Protein AF-A0A6J4N9K8-F1 (afdb_monomer_lite)

InterPro domains:
  IPR001647 DNA-binding HTH domain, TetR-type [PF00440] (21-57)
  IPR009057 Homedomain-like superfamily [SSF46689] (19-69)
  IPR036271 Tetracyclin repressor-like, C-terminal domain superfamily [SSF48498] (83-173)

Organism: NCBI:txid198441

Sequence (186 aa):
MPRLVDSQSRADTMTWGVNHLLGLHGPTGVTMRALARATGISTGSLAHQYGNREHIMRVAAHRTARAREQEIWVESRRRGIVAFLPRQREEELLEARVWLAWQEVHRSDPGTRRVLAEARRRERTVVAICLGREGDSHEAREVHALVDGLLAAVCAPEDALDLDTAHRLLTSRAADLTAPPVSSAG

Secondary structure (DSSP, 8-state):
--------SHHHHHHHHHHHHHHHHTGGG--HHHHHHHHS--HHHHHHHH-SHHHHHHHHHHHHHHHHHHHHHHHHHHHGGGGGS--S-HHHHHHHHHHHHHHHHHHH-HHHHHHHHHHHHHHHHHHHHHTT--SS-HHHHHHHHHHHHHHHHHT-SSSPPPHHHHHHHHHHHHHHHHSPP-----

Foldseek 3Di:
DDVQPPCPDPLSLLLVQQLVQCLPPFPVSQALVSSCVSSVNDSVRCCVPQNHSLSSLLSSLLVLLVVLLVQLLVVCVVPNLCSLADDPDPVRLSSLSSLVSLVVVLVVRPSNVVNNVVSLQSQLCSQCVSLVHDHNDPLSVVLSVLSNVLSCQCNPPPNRDDRVVSSVVSVVSSVVSSDDPPPPDD

Structure (mmCIF, N/CA/C/O backbone):
data_AF-A0A6J4N9K8-F1
#
_entry.id   AF-A0A6J4N9K8-F1
#
loop_
_atom_site.group_PDB
_atom_site.id
_atom_site.type_symbol
_atom_site.label_atom_id
_atom_site.label_alt_id
_atom_site.label_comp_id
_atom_site.label_asym_id
_atom_site.label_entity_id
_atom_site.label_seq_id
_atom_site.pdbx_PDB_ins_code
_atom_site.Cartn_x
_atom_site.Cartn_y
_atom_site.Cartn_z
_atom_site.occupancy
_atom_site.B_iso_or_equiv
_atom_site.auth_seq_id
_atom_site.auth_comp_id
_atom_site.auth_asym_id
_atom_site.auth_atom_id
_atom_site.pdbx_PDB_model_num
ATOM 1 N N . MET A 1 1 ? 10.443 -9.285 16.649 1.00 27.83 1 MET A N 1
ATOM 2 C CA . MET A 1 1 ? 10.129 -7.909 17.091 1.00 27.83 1 MET A CA 1
ATOM 3 C C . MET A 1 1 ? 10.025 -7.076 15.825 1.00 27.83 1 MET A C 1
ATOM 5 O O . MET A 1 1 ? 11.064 -6.900 15.194 1.00 27.83 1 MET A O 1
ATOM 9 N N . PRO A 1 2 ? 8.819 -6.688 15.374 1.00 40.81 2 PRO A N 1
ATOM 10 C CA . PRO A 1 2 ? 8.661 -6.010 14.090 1.00 40.81 2 PRO A CA 1
ATOM 11 C C . PRO A 1 2 ? 9.354 -4.650 14.153 1.00 40.81 2 PRO A C 1
ATOM 13 O O . PRO A 1 2 ? 9.283 -3.990 15.190 1.00 40.81 2 PRO A O 1
ATOM 16 N N . ARG A 1 3 ? 9.927 -4.164 13.046 1.00 42.16 3 ARG A N 1
ATOM 17 C CA . ARG A 1 3 ? 10.244 -2.726 12.890 1.00 42.16 3 ARG A CA 1
ATOM 18 C C . ARG A 1 3 ? 8.967 -1.915 12.639 1.00 42.16 3 ARG A C 1
ATOM 20 O O . ARG A 1 3 ? 8.937 -1.014 11.808 1.00 42.16 3 ARG A O 1
ATOM 27 N N . LEU A 1 4 ? 7.911 -2.237 13.383 1.00 45.72 4 LEU A N 1
ATOM 28 C CA . LEU A 1 4 ? 6.863 -1.290 13.692 1.00 45.72 4 LEU A CA 1
ATOM 29 C C . LEU A 1 4 ? 7.573 -0.126 14.358 1.00 45.72 4 LEU A C 1
ATOM 31 O O . LEU A 1 4 ? 8.171 -0.315 15.413 1.00 45.72 4 LEU A O 1
ATOM 35 N N . VAL A 1 5 ? 7.588 1.003 13.650 1.00 46.66 5 VAL A N 1
ATOM 36 C CA . VAL A 1 5 ? 7.967 2.338 14.112 1.00 46.66 5 VAL A CA 1
ATOM 37 C C . VAL A 1 5 ? 8.101 2.355 15.625 1.00 46.66 5 VAL A C 1
ATOM 39 O O . VAL A 1 5 ? 7.101 2.212 16.327 1.00 46.66 5 VAL A O 1
ATOM 42 N N . ASP A 1 6 ? 9.342 2.484 16.090 1.00 41.50 6 ASP A N 1
ATOM 43 C CA . ASP A 1 6 ? 9.669 2.800 17.471 1.00 41.50 6 ASP A CA 1
ATOM 44 C C . ASP A 1 6 ? 8.681 3.889 17.913 1.00 41.50 6 ASP A C 1
ATOM 46 O O . ASP A 1 6 ? 8.699 4.998 17.371 1.00 41.50 6 ASP A O 1
ATOM 50 N N . SER A 1 7 ? 7.685 3.521 18.726 1.00 50.12 7 SER A N 1
ATOM 51 C CA . SER A 1 7 ? 6.461 4.304 18.909 1.00 50.12 7 SER A CA 1
ATOM 52 C C . SER A 1 7 ? 6.754 5.480 19.830 1.00 50.12 7 SER A C 1
ATOM 54 O O . SER A 1 7 ? 6.341 5.504 20.987 1.00 50.12 7 SER A O 1
ATOM 56 N N . GLN A 1 8 ? 7.533 6.440 19.345 1.00 53.41 8 GLN A N 1
ATOM 57 C CA . GLN A 1 8 ? 7.972 7.572 20.146 1.00 53.41 8 GLN A CA 1
ATOM 58 C C . GLN A 1 8 ? 6.903 8.677 20.176 1.00 53.41 8 GLN A C 1
ATOM 60 O O . GLN A 1 8 ? 6.908 9.497 21.092 1.00 53.41 8 GLN A O 1
ATOM 65 N N . SER A 1 9 ? 5.924 8.683 19.249 1.00 78.38 9 SER A N 1
ATOM 66 C CA . SER A 1 9 ? 4.805 9.640 19.256 1.00 78.38 9 SER A CA 1
ATOM 67 C C . SER A 1 9 ? 3.421 8.980 19.318 1.00 78.38 9 SER A C 1
ATOM 69 O O . SER A 1 9 ? 3.155 7.958 18.689 1.00 78.38 9 SER A O 1
ATOM 71 N N . ARG A 1 10 ? 2.474 9.625 20.015 1.00 79.25 10 ARG A N 1
ATOM 72 C CA . ARG A 1 10 ? 1.060 9.190 20.091 1.00 79.25 10 ARG A CA 1
ATOM 73 C C . ARG A 1 10 ? 0.408 9.028 18.718 1.00 79.25 10 ARG A C 1
ATOM 75 O O . ARG A 1 10 ? -0.444 8.169 18.522 1.00 79.25 10 ARG A O 1
ATOM 82 N N . ALA A 1 11 ? 0.811 9.849 17.753 1.00 86.19 11 ALA A N 1
ATOM 83 C CA . ALA A 1 11 ? 0.308 9.763 16.392 1.00 86.19 11 ALA A CA 1
ATOM 84 C C . ALA A 1 11 ? 0.853 8.537 15.631 1.00 86.19 11 ALA A C 1
ATOM 86 O O . ALA A 1 11 ? 0.181 8.078 14.708 1.00 86.19 11 ALA A O 1
ATOM 87 N N . ASP A 1 12 ? 1.992 7.964 16.035 1.00 88.19 12 ASP A N 1
ATOM 88 C CA . ASP A 1 12 ? 2.476 6.678 15.509 1.00 88.19 12 ASP A CA 1
ATOM 89 C C . ASP A 1 12 ? 1.657 5.522 16.066 1.00 88.19 12 ASP A C 1
ATOM 91 O O . ASP A 1 12 ? 1.168 4.711 15.284 1.00 88.19 12 ASP A O 1
ATOM 95 N N . THR A 1 13 ? 1.385 5.510 17.378 1.00 90.88 13 THR A N 1
ATOM 96 C CA . THR A 1 13 ? 0.431 4.562 17.982 1.00 90.88 13 THR A CA 1
ATOM 97 C C . THR A 1 13 ? -0.913 4.627 17.269 1.00 90.88 13 THR A C 1
ATOM 99 O O . THR A 1 13 ? -1.528 3.599 16.976 1.00 90.88 13 THR A O 1
ATOM 102 N N . MET A 1 14 ? -1.361 5.842 16.942 1.00 93.69 14 MET A N 1
ATOM 103 C CA . MET A 1 14 ? -2.660 6.019 16.322 1.00 93.69 14 MET A CA 1
ATOM 104 C C . MET A 1 14 ? -2.684 5.568 14.855 1.00 93.69 14 MET A C 1
ATOM 106 O O . MET A 1 14 ? -3.614 4.889 14.421 1.00 93.69 14 MET A O 1
ATOM 110 N N . THR A 1 15 ? -1.626 5.879 14.106 1.00 95.56 15 THR A N 1
ATOM 111 C CA . THR A 1 15 ? -1.445 5.409 12.724 1.00 95.56 15 THR A CA 1
ATOM 112 C C . THR A 1 15 ? -1.342 3.889 12.672 1.00 95.56 15 THR A C 1
ATOM 114 O O . THR A 1 15 ? -2.000 3.262 11.844 1.00 95.56 15 THR A O 1
ATOM 117 N N . TRP A 1 16 ? -0.588 3.290 13.595 1.00 95.00 16 TRP A N 1
ATOM 118 C CA . TRP A 1 16 ? -0.503 1.844 13.742 1.00 95.00 16 TRP A CA 1
ATOM 119 C C . TRP A 1 16 ? -1.879 1.222 13.991 1.00 95.00 16 TRP A C 1
ATOM 121 O O . TRP A 1 16 ? -2.255 0.298 13.278 1.00 95.00 16 TRP A O 1
ATOM 131 N N . GLY A 1 17 ? -2.663 1.760 14.932 1.00 95.94 17 GLY A N 1
ATOM 132 C CA . GLY A 1 17 ? -3.995 1.234 15.243 1.00 95.94 17 GLY A CA 1
ATOM 133 C C . GLY A 1 17 ? -4.954 1.287 14.049 1.00 95.94 17 GLY A C 1
ATOM 134 O O . GLY A 1 17 ? -5.695 0.334 13.811 1.00 95.94 17 GLY A O 1
ATOM 135 N N . VAL A 1 18 ? -4.916 2.369 13.261 1.00 96.50 18 VAL A N 1
ATOM 136 C CA . VAL A 1 18 ? -5.695 2.473 12.015 1.00 96.50 18 VAL A CA 1
ATOM 137 C C . VAL A 1 18 ? -5.242 1.432 10.998 1.00 96.50 18 VAL A C 1
ATOM 139 O O . VAL A 1 18 ? -6.078 0.696 10.482 1.00 96.50 18 VAL A O 1
ATOM 142 N N . ASN A 1 19 ? -3.938 1.343 10.731 1.00 96.94 19 ASN A N 1
ATOM 143 C CA . ASN A 1 19 ? -3.390 0.411 9.748 1.00 96.94 19 ASN A CA 1
ATOM 144 C C . ASN A 1 19 ? -3.656 -1.045 10.141 1.00 96.94 19 ASN A C 1
ATOM 146 O O . ASN A 1 19 ? -4.087 -1.833 9.308 1.00 96.94 19 ASN A O 1
ATOM 150 N N . HIS A 1 20 ? -3.496 -1.390 11.417 1.00 95.12 20 HIS A N 1
ATOM 151 C CA . HIS A 1 20 ? -3.807 -2.717 11.935 1.00 95.12 20 HIS A CA 1
ATOM 152 C C . HIS A 1 20 ? -5.274 -3.100 11.678 1.00 95.12 20 HIS A C 1
ATOM 154 O O . HIS A 1 20 ? -5.551 -4.159 11.119 1.00 95.12 20 HIS A O 1
ATOM 160 N N . LEU A 1 21 ? -6.222 -2.216 12.012 1.00 95.44 21 LEU A N 1
ATOM 161 C CA . LEU A 1 21 ? -7.647 -2.472 11.782 1.00 95.44 21 LEU A CA 1
ATOM 162 C C . LEU A 1 21 ? -8.009 -2.487 10.292 1.00 95.44 21 LEU A C 1
ATOM 164 O O . LEU A 1 21 ? -8.827 -3.309 9.888 1.00 95.44 21 LEU A O 1
ATOM 168 N N . LEU A 1 22 ? -7.403 -1.621 9.473 1.00 94.56 22 LEU A N 1
ATOM 169 C CA . LEU A 1 22 ? -7.596 -1.633 8.020 1.00 94.56 22 LEU A CA 1
ATOM 170 C C . LEU A 1 22 ? -7.142 -2.953 7.402 1.00 94.56 22 LEU A C 1
ATOM 172 O O . LEU A 1 22 ? -7.879 -3.529 6.609 1.00 94.56 22 LEU A O 1
ATOM 176 N N . GLY A 1 23 ? -5.958 -3.438 7.777 1.00 91.44 23 GLY A N 1
ATOM 177 C CA . GLY A 1 23 ? -5.392 -4.667 7.226 1.00 91.44 23 GLY A CA 1
ATOM 178 C C . GLY A 1 23 ? -6.168 -5.927 7.613 1.00 91.44 23 GLY A C 1
ATOM 179 O O . GLY A 1 23 ? -6.159 -6.890 6.852 1.00 91.44 23 GLY A O 1
ATOM 180 N N . LEU A 1 24 ? -6.842 -5.925 8.769 1.00 89.75 24 LEU A N 1
ATOM 181 C CA . LEU A 1 24 ? -7.591 -7.083 9.275 1.00 89.75 24 LEU A CA 1
ATOM 182 C C . LEU A 1 24 ? -9.094 -7.043 8.979 1.00 89.75 24 LEU A C 1
ATOM 184 O O . LEU A 1 24 ? -9.722 -8.088 8.827 1.00 89.75 24 LEU A O 1
ATOM 188 N N . HIS A 1 25 ? -9.697 -5.856 8.966 1.00 90.56 25 HIS A N 1
ATOM 189 C CA . HIS A 1 25 ? -11.156 -5.693 8.953 1.00 90.56 25 HIS A CA 1
ATOM 190 C C . HIS A 1 25 ? -11.641 -4.698 7.895 1.00 90.56 25 HIS A C 1
ATOM 192 O O . HIS A 1 25 ? -12.835 -4.398 7.827 1.00 90.56 25 HIS A O 1
ATOM 198 N N . GLY A 1 26 ? -10.728 -4.153 7.091 1.00 89.25 26 GLY A N 1
ATOM 199 C CA . GLY A 1 26 ? -11.038 -3.135 6.104 1.00 89.25 26 GLY A CA 1
ATOM 200 C C . GLY A 1 26 ? -11.533 -1.811 6.710 1.00 89.25 26 GLY A C 1
ATOM 201 O O . GLY A 1 26 ? -11.506 -1.593 7.928 1.00 89.25 26 GLY A O 1
ATOM 202 N N . PRO A 1 27 ? -12.009 -0.884 5.860 1.00 88.25 27 PRO A N 1
ATOM 203 C CA . PRO A 1 27 ? -12.397 0.471 6.266 1.00 88.25 27 PRO A CA 1
ATOM 204 C C . PRO A 1 27 ? -13.516 0.525 7.308 1.00 88.25 27 PRO A C 1
ATOM 206 O O . PRO A 1 27 ? -13.514 1.379 8.202 1.00 88.25 27 PRO A O 1
ATOM 209 N N . THR A 1 28 ? -14.489 -0.377 7.207 1.00 89.50 28 THR A N 1
ATOM 210 C CA . THR A 1 28 ? -15.659 -0.426 8.095 1.00 89.50 28 THR A CA 1
ATOM 211 C C . THR A 1 28 ? -15.272 -0.832 9.517 1.00 89.50 28 THR A C 1
ATOM 213 O O . THR A 1 28 ? -15.864 -0.333 10.475 1.00 89.50 28 THR A O 1
ATOM 216 N N . GLY A 1 29 ? -14.211 -1.629 9.677 1.00 91.31 29 GLY A N 1
ATOM 217 C CA . GLY A 1 29 ? -13.688 -2.055 10.976 1.00 91.31 29 GLY A CA 1
ATOM 218 C C . GLY A 1 29 ? -13.084 -0.937 11.841 1.00 91.31 29 GLY A C 1
ATOM 219 O O . GLY A 1 29 ? -12.997 -1.082 13.063 1.00 91.31 29 GLY A O 1
ATOM 220 N N . VAL A 1 30 ? -12.708 0.209 11.257 1.00 94.19 30 VAL A N 1
ATOM 221 C CA . VAL A 1 30 ? -11.943 1.273 11.947 1.00 94.19 30 VAL A CA 1
ATOM 222 C C . VAL A 1 30 ? -12.811 2.188 12.827 1.00 94.19 30 VAL A C 1
ATOM 224 O O . VAL A 1 30 ? -12.929 3.392 12.617 1.00 94.19 30 VAL A O 1
ATOM 227 N N . THR A 1 31 ? -13.518 1.648 13.810 1.00 94.69 31 THR A N 1
ATOM 228 C CA . THR A 1 31 ? -14.382 2.460 14.693 1.00 94.69 31 THR A CA 1
ATOM 229 C C . THR A 1 31 ? -13.596 3.092 15.846 1.00 94.69 31 THR A C 1
ATOM 231 O O . THR A 1 31 ? -12.584 2.544 16.270 1.00 94.69 31 THR A O 1
ATOM 234 N N . MET A 1 32 ? -14.089 4.189 16.441 1.00 95.25 32 MET A N 1
ATOM 235 C CA . MET A 1 32 ? -13.474 4.786 17.647 1.00 95.25 32 MET A CA 1
ATOM 236 C C . MET A 1 32 ? -13.302 3.766 18.785 1.00 95.25 32 MET A C 1
ATOM 238 O O . MET A 1 32 ? -12.297 3.775 19.487 1.00 95.25 32 MET A O 1
ATOM 242 N N . ARG A 1 33 ? -14.263 2.844 18.946 1.00 95.56 33 ARG A N 1
ATOM 243 C CA . ARG A 1 33 ? -14.189 1.753 19.933 1.00 95.56 33 ARG A CA 1
ATOM 244 C C . ARG A 1 33 ? -13.124 0.718 19.574 1.00 95.56 33 ARG A C 1
ATOM 246 O O . ARG A 1 33 ? -12.389 0.277 20.450 1.00 95.56 33 ARG A O 1
ATOM 253 N N . ALA A 1 34 ? -13.039 0.322 18.305 1.00 96.94 34 ALA A N 1
ATOM 254 C CA . ALA A 1 34 ? -12.006 -0.604 17.849 1.00 96.94 34 ALA A CA 1
ATOM 255 C C . ALA A 1 34 ? -10.606 0.010 17.993 1.00 96.94 34 ALA A C 1
ATOM 257 O O . ALA A 1 34 ? -9.711 -0.654 18.504 1.00 96.94 34 ALA A O 1
ATOM 258 N N . LEU A 1 35 ? -10.449 1.290 17.647 1.00 96.31 35 LEU A N 1
ATOM 259 C CA . LEU A 1 35 ? -9.211 2.050 17.818 1.00 96.31 35 LEU A CA 1
ATOM 260 C C . LEU A 1 35 ? -8.795 2.146 19.285 1.00 96.31 35 LEU A C 1
ATOM 262 O O . LEU A 1 35 ? -7.631 1.917 19.604 1.00 96.31 35 LEU A O 1
ATOM 266 N N . ALA A 1 36 ? -9.745 2.423 20.180 1.00 95.25 36 ALA A N 1
ATOM 267 C CA . ALA A 1 36 ? -9.485 2.459 21.614 1.00 95.25 36 ALA A CA 1
ATOM 268 C C . ALA A 1 36 ? -8.957 1.117 22.137 1.00 95.25 36 ALA A C 1
ATOM 270 O O . ALA A 1 36 ? -7.960 1.072 22.853 1.00 95.25 36 ALA A O 1
ATOM 271 N N . ARG A 1 37 ? -9.586 0.009 21.722 1.00 96.12 37 ARG A N 1
ATOM 272 C CA . ARG A 1 37 ? -9.132 -1.341 22.085 1.00 96.12 37 ARG A CA 1
ATOM 273 C C . ARG A 1 37 ? -7.759 -1.670 21.509 1.00 96.12 37 ARG A C 1
ATOM 275 O O . ARG A 1 37 ? -6.931 -2.199 22.234 1.00 96.12 37 ARG A O 1
ATOM 282 N N . ALA A 1 38 ? -7.521 -1.353 20.237 1.00 95.50 38 ALA A N 1
ATOM 283 C CA . ALA A 1 38 ? -6.253 -1.652 19.578 1.00 95.50 38 ALA A CA 1
ATOM 284 C C . ALA A 1 38 ? -5.090 -0.875 20.214 1.00 95.50 38 ALA A C 1
ATOM 286 O O . ALA A 1 38 ? -4.038 -1.444 20.465 1.00 95.50 38 ALA A O 1
ATOM 287 N N . THR A 1 39 ? -5.286 0.412 20.508 1.00 93.94 39 THR A N 1
ATOM 288 C CA . THR A 1 39 ? -4.218 1.305 20.997 1.00 93.94 39 THR A CA 1
ATOM 289 C C . THR A 1 39 ? -4.066 1.358 22.514 1.00 93.94 39 THR A C 1
ATOM 291 O O . THR A 1 39 ? -3.102 1.941 23.003 1.00 93.94 39 THR A O 1
ATOM 294 N N . GLY A 1 40 ? -5.027 0.821 23.270 1.00 93.75 40 GLY A N 1
ATOM 295 C CA . GLY A 1 40 ? -5.082 0.972 24.726 1.00 93.75 40 GLY A CA 1
ATOM 296 C C . GLY A 1 40 ? -5.469 2.381 25.201 1.00 93.75 40 GLY A C 1
ATOM 297 O O . GLY A 1 40 ? -5.407 2.663 26.396 1.00 93.75 40 GLY A O 1
ATOM 298 N N . ILE A 1 41 ? -5.879 3.280 24.298 1.00 92.69 41 ILE A N 1
ATOM 299 C CA . ILE A 1 41 ? -6.305 4.647 24.625 1.00 92.69 41 ILE A CA 1
ATOM 300 C C . ILE A 1 41 ? -7.826 4.673 24.792 1.00 92.69 41 ILE A C 1
ATOM 302 O O . ILE A 1 41 ? -8.556 4.160 23.951 1.00 92.69 41 ILE A O 1
ATOM 306 N N . SER A 1 42 ? -8.345 5.306 25.848 1.00 93.88 42 SER A N 1
ATOM 307 C CA . SER A 1 42 ? -9.798 5.406 26.038 1.00 93.88 42 SER A CA 1
ATOM 308 C C . SER A 1 42 ? -10.480 6.183 24.902 1.00 93.88 42 SER A C 1
ATOM 310 O O . SER A 1 42 ? -9.925 7.129 24.339 1.00 93.88 42 SER A O 1
ATOM 312 N N . THR A 1 43 ? -11.730 5.831 24.589 1.00 93.50 43 THR A N 1
ATOM 313 C CA . THR A 1 43 ? -12.526 6.523 23.559 1.00 93.50 43 THR A CA 1
ATOM 314 C C . THR A 1 43 ? -12.681 8.018 23.841 1.00 93.50 43 THR A C 1
ATOM 316 O O . THR A 1 43 ? -12.602 8.817 22.912 1.00 93.50 43 THR A O 1
ATOM 319 N N . GLY A 1 44 ? -12.848 8.403 25.112 1.00 92.62 44 GLY A N 1
ATOM 320 C CA . GLY A 1 44 ? -12.911 9.805 25.534 1.00 92.62 44 GLY A CA 1
ATOM 321 C C . GLY A 1 44 ? -11.608 10.562 25.265 1.00 92.62 44 GLY A C 1
ATOM 322 O O . GLY A 1 44 ? -11.641 11.664 24.725 1.00 92.62 44 GLY A O 1
ATOM 323 N N . SER A 1 45 ? -10.457 9.943 25.545 1.00 90.25 45 SER A N 1
ATOM 324 C CA . SER A 1 45 ? -9.146 10.524 25.230 1.00 90.25 45 SER A CA 1
ATOM 325 C C . SER A 1 45 ? -8.925 10.666 23.725 1.00 90.25 45 SER A C 1
ATOM 327 O O . SER A 1 45 ? -8.397 11.687 23.286 1.00 90.25 45 SER A O 1
ATOM 329 N N . LEU A 1 46 ? -9.355 9.680 22.928 1.00 90.88 46 LEU A N 1
ATOM 330 C CA . LEU A 1 46 ? -9.287 9.758 21.467 1.00 90.88 46 LEU A CA 1
ATOM 331 C C . LEU A 1 46 ? -10.157 10.893 20.920 1.00 90.88 46 LEU A C 1
ATOM 333 O O . LEU A 1 46 ? -9.689 11.664 20.086 1.00 90.88 46 LEU A O 1
ATOM 337 N N . ALA A 1 47 ? -11.392 11.024 21.411 1.00 91.06 47 ALA A N 1
ATOM 338 C CA . ALA A 1 47 ? -12.298 12.091 20.997 1.00 91.06 47 ALA A CA 1
ATOM 339 C C . ALA A 1 47 ? -11.766 13.478 21.385 1.00 91.06 47 ALA A C 1
ATOM 341 O O . ALA A 1 47 ? -11.823 14.408 20.590 1.00 91.06 47 ALA A O 1
ATOM 342 N N . HIS A 1 48 ? -11.189 13.613 22.580 1.00 90.12 48 HIS A N 1
ATOM 343 C CA . HIS A 1 48 ? -10.602 14.874 23.023 1.00 90.12 48 HIS A CA 1
ATOM 344 C C . HIS A 1 48 ? -9.374 15.280 22.191 1.00 90.12 48 HIS A C 1
ATOM 346 O O . HIS A 1 48 ? -9.237 16.443 21.828 1.00 90.12 48 HIS A O 1
ATOM 352 N N . GLN A 1 49 ? -8.484 14.332 21.874 1.00 85.44 49 GLN A N 1
ATOM 353 C CA . GLN A 1 49 ? -7.202 14.630 21.217 1.00 85.44 49 GLN A CA 1
ATOM 354 C C . GLN A 1 49 ? -7.303 14.726 19.694 1.00 85.44 49 GLN A C 1
ATOM 356 O O . GLN A 1 49 ? -6.615 15.538 19.084 1.00 85.44 49 GLN A O 1
ATOM 361 N N . TYR A 1 50 ? -8.132 13.886 19.078 1.00 87.25 50 TYR A N 1
ATOM 362 C CA . TYR A 1 50 ? -8.222 13.769 17.624 1.00 87.25 50 TYR A CA 1
ATOM 363 C C . TYR A 1 50 ? -9.595 14.169 17.076 1.00 87.25 50 TYR A C 1
ATOM 365 O O . TYR A 1 50 ? -9.796 14.180 15.863 1.00 87.25 50 TYR A O 1
ATOM 373 N N . GLY A 1 51 ? -10.557 14.503 17.937 1.00 91.12 51 GLY A N 1
ATOM 374 C CA . GLY A 1 51 ? -11.910 14.859 17.529 1.00 91.12 51 GLY A CA 1
ATOM 375 C C . GLY A 1 51 ? -12.697 13.638 17.065 1.00 91.12 51 GLY A C 1
ATOM 376 O O . GLY A 1 51 ? -13.313 12.936 17.864 1.00 91.12 51 GLY A O 1
ATOM 377 N N . ASN A 1 52 ? -12.698 13.391 15.757 1.00 91.12 52 ASN A N 1
ATOM 378 C CA . ASN A 1 52 ? -13.523 12.365 15.126 1.00 91.12 52 ASN A CA 1
ATOM 379 C C . ASN A 1 52 ? -12.703 11.345 14.327 1.00 91.12 52 ASN A C 1
ATOM 381 O O . ASN A 1 52 ? -11.505 11.507 14.078 1.00 91.12 52 ASN A O 1
ATOM 385 N N . ARG A 1 53 ? -13.381 10.266 13.922 1.00 91.81 53 ARG A N 1
ATOM 386 C CA . ARG A 1 53 ? -12.789 9.174 13.145 1.00 91.81 53 ARG A CA 1
ATOM 387 C C . ARG A 1 53 ? -12.187 9.699 11.840 1.00 91.81 53 ARG A C 1
ATOM 389 O O . ARG A 1 53 ? -11.100 9.281 11.467 1.00 91.81 53 ARG A O 1
ATOM 396 N N . GLU A 1 54 ? -12.857 10.621 11.160 1.00 91.25 54 GLU A N 1
ATOM 397 C CA . GLU A 1 54 ? -12.438 11.174 9.869 1.00 91.25 54 GLU A CA 1
ATOM 398 C C . GLU A 1 54 ? -11.112 11.937 9.989 1.00 91.25 54 GLU A C 1
ATOM 400 O O . GLU A 1 54 ? -10.236 11.841 9.130 1.00 91.25 54 GLU A O 1
ATOM 405 N N . HIS A 1 55 ? -10.921 12.691 11.072 1.00 91.56 55 HIS A N 1
ATOM 406 C CA . HIS A 1 55 ? -9.651 13.347 11.355 1.00 91.56 55 HIS A CA 1
ATOM 407 C C . HIS A 1 55 ? -8.537 12.327 11.618 1.00 91.56 55 HIS A C 1
ATOM 409 O O . HIS A 1 55 ? -7.473 12.436 11.008 1.00 91.56 55 HIS A O 1
ATOM 415 N N . ILE A 1 56 ? -8.799 11.296 12.431 1.00 92.94 56 ILE A N 1
ATOM 416 C CA . ILE A 1 56 ? -7.846 10.200 12.676 1.00 92.94 56 ILE A CA 1
ATOM 417 C C . ILE A 1 56 ? -7.444 9.522 11.359 1.00 92.94 56 ILE A C 1
ATOM 419 O O . ILE A 1 56 ? -6.254 9.348 11.095 1.00 92.94 56 ILE A O 1
ATOM 423 N N . MET A 1 57 ? -8.419 9.198 10.506 1.00 93.75 57 MET A N 1
ATOM 424 C CA . MET A 1 57 ? -8.185 8.574 9.201 1.00 93.75 57 MET A CA 1
ATOM 425 C C . MET A 1 57 ? -7.308 9.448 8.304 1.00 93.75 57 MET A C 1
ATOM 427 O O . MET A 1 57 ? -6.374 8.941 7.691 1.00 93.75 57 MET A O 1
ATOM 431 N N . ARG A 1 58 ? -7.537 10.766 8.258 1.00 92.62 58 ARG A N 1
ATOM 432 C CA . ARG A 1 58 ? -6.698 11.689 7.472 1.00 92.62 58 ARG A CA 1
ATOM 433 C C . ARG A 1 58 ? -5.255 11.739 7.963 1.00 92.62 58 ARG A C 1
ATOM 435 O O . ARG A 1 58 ? -4.335 11.706 7.145 1.00 92.62 58 ARG A O 1
ATOM 442 N N . VAL A 1 59 ? -5.052 11.801 9.279 1.00 92.81 59 VAL A N 1
ATOM 443 C CA . VAL A 1 59 ? -3.707 11.798 9.878 1.00 92.81 59 VAL A CA 1
ATOM 444 C C . VAL A 1 59 ? -2.987 10.486 9.562 1.00 92.81 59 VAL A C 1
ATOM 446 O O . VAL A 1 59 ? -1.845 10.510 9.098 1.00 92.81 59 VAL A O 1
ATOM 449 N N . ALA A 1 60 ? -3.666 9.353 9.748 1.00 95.19 60 ALA A N 1
ATOM 450 C CA . ALA A 1 60 ? -3.111 8.036 9.467 1.00 95.19 60 ALA A CA 1
ATOM 451 C C . ALA A 1 60 ? -2.815 7.835 7.971 1.00 95.19 60 ALA A C 1
ATOM 453 O O . ALA A 1 60 ? -1.750 7.320 7.633 1.00 95.19 60 ALA A O 1
ATOM 454 N N . ALA A 1 61 ? -3.688 8.304 7.073 1.00 95.12 61 ALA A N 1
ATOM 455 C CA . ALA A 1 61 ? -3.465 8.254 5.628 1.00 95.12 61 ALA A CA 1
ATOM 456 C C . ALA A 1 61 ? -2.202 9.028 5.235 1.00 95.12 61 ALA A C 1
ATOM 458 O O . ALA A 1 61 ? -1.374 8.519 4.484 1.00 95.12 61 ALA A O 1
ATOM 459 N N . HIS A 1 62 ? -2.017 10.239 5.775 1.00 94.81 62 HIS A N 1
ATOM 460 C CA . HIS A 1 62 ? -0.834 11.056 5.500 1.00 94.81 62 HIS A CA 1
ATOM 461 C C . HIS A 1 62 ? 0.457 10.393 5.975 1.00 94.81 62 HIS A C 1
ATOM 463 O O . HIS A 1 62 ? 1.435 10.335 5.229 1.00 94.81 62 HIS A O 1
ATOM 469 N N . ARG A 1 63 ? 0.457 9.856 7.198 1.00 95.25 63 ARG A N 1
ATOM 470 C CA . ARG A 1 63 ? 1.629 9.169 7.752 1.00 95.25 63 ARG A CA 1
ATOM 471 C C . ARG A 1 63 ? 1.948 7.884 6.995 1.00 95.25 63 ARG A C 1
ATOM 473 O O . ARG A 1 63 ? 3.104 7.676 6.643 1.00 95.25 63 ARG A O 1
ATOM 480 N N . THR A 1 64 ? 0.937 7.079 6.677 1.00 95.88 64 THR A N 1
ATOM 481 C CA . THR A 1 64 ? 1.108 5.824 5.926 1.00 95.88 64 THR A CA 1
ATOM 482 C C . THR A 1 64 ? 1.623 6.081 4.515 1.00 95.88 64 THR A C 1
ATOM 484 O O . THR A 1 64 ? 2.595 5.460 4.098 1.00 95.88 64 THR A O 1
ATOM 487 N N . ALA A 1 65 ? 1.037 7.050 3.806 1.00 95.19 65 ALA A N 1
ATOM 488 C CA . ALA A 1 65 ? 1.489 7.459 2.480 1.00 95.19 65 ALA A CA 1
ATOM 489 C C . ALA A 1 65 ? 2.959 7.900 2.483 1.00 95.19 65 ALA A C 1
ATOM 491 O O . ALA A 1 65 ? 3.737 7.463 1.640 1.00 95.19 65 ALA A O 1
ATOM 492 N N . ARG A 1 66 ? 3.350 8.734 3.454 1.00 94.88 66 ARG A N 1
ATOM 493 C CA . ARG A 1 66 ? 4.725 9.231 3.577 1.00 94.88 66 ARG A CA 1
ATOM 494 C C . ARG A 1 66 ? 5.716 8.122 3.938 1.00 94.88 66 ARG A C 1
ATOM 496 O O . ARG A 1 66 ? 6.817 8.107 3.399 1.00 94.88 66 ARG A O 1
ATOM 503 N N . ALA A 1 67 ? 5.335 7.210 4.833 1.00 94.50 67 ALA A N 1
ATOM 504 C CA . ALA A 1 67 ? 6.165 6.065 5.200 1.00 94.50 67 ALA A CA 1
ATOM 505 C C . ALA A 1 67 ? 6.413 5.154 3.989 1.00 94.50 67 ALA A C 1
ATOM 507 O O . ALA A 1 67 ? 7.562 4.851 3.679 1.00 94.50 67 ALA A O 1
ATOM 508 N N . ARG A 1 68 ? 5.350 4.817 3.251 1.00 94.31 68 ARG A N 1
ATOM 509 C CA . ARG A 1 68 ? 5.434 3.999 2.040 1.00 94.31 68 ARG A CA 1
ATOM 510 C C . ARG A 1 68 ? 6.268 4.657 0.943 1.00 94.31 68 ARG A C 1
ATOM 512 O O . ARG A 1 68 ? 7.108 4.001 0.340 1.00 94.31 68 ARG A O 1
ATOM 519 N N . GLU A 1 69 ? 6.063 5.950 0.697 1.00 94.25 69 GLU A N 1
ATOM 520 C CA . GLU A 1 69 ? 6.863 6.717 -0.263 1.00 94.25 69 GLU A CA 1
ATOM 521 C C . GLU A 1 69 ? 8.356 6.645 0.077 1.00 94.25 69 GLU A C 1
ATOM 523 O O . GLU A 1 69 ? 9.177 6.333 -0.785 1.00 94.25 69 GLU A O 1
ATOM 528 N N . GLN A 1 70 ? 8.705 6.897 1.342 1.00 94.81 70 GLN A N 1
ATOM 529 C CA . GLN A 1 70 ? 10.087 6.861 1.808 1.00 94.81 70 GLN A CA 1
ATOM 530 C C . GLN A 1 70 ? 10.695 5.461 1.673 1.00 94.81 70 GLN A C 1
ATOM 532 O O . GLN A 1 70 ? 11.843 5.330 1.246 1.00 94.81 70 GLN A O 1
ATOM 537 N N . GLU A 1 71 ? 9.943 4.423 2.028 1.00 94.31 71 GLU A N 1
ATOM 538 C CA . GLU A 1 71 ? 10.392 3.041 1.911 1.00 94.31 71 GLU A CA 1
ATOM 539 C C . GLU A 1 71 ? 10.640 2.654 0.453 1.00 94.31 71 GLU A C 1
ATOM 541 O O . GLU A 1 71 ? 11.744 2.227 0.118 1.00 94.31 71 GLU A O 1
ATOM 546 N N . ILE A 1 72 ? 9.667 2.881 -0.433 1.00 94.94 72 ILE A N 1
ATOM 547 C CA . ILE A 1 72 ? 9.794 2.604 -1.869 1.00 94.94 72 ILE A CA 1
ATOM 548 C C . ILE A 1 72 ? 10.980 3.373 -2.459 1.00 94.94 72 ILE A C 1
ATOM 550 O O . ILE A 1 72 ? 11.757 2.819 -3.236 1.00 94.94 72 ILE A O 1
ATOM 554 N N . TRP A 1 73 ? 11.174 4.634 -2.076 1.00 95.56 73 TRP A N 1
ATOM 555 C CA . TRP A 1 73 ? 12.295 5.451 -2.541 1.00 95.56 73 TRP A CA 1
ATOM 556 C C . TRP A 1 73 ? 13.665 4.908 -2.121 1.00 95.56 73 TRP A C 1
ATOM 558 O O . TRP A 1 73 ? 14.627 4.952 -2.893 1.00 95.56 73 TRP A O 1
ATOM 568 N N . VAL A 1 74 ? 13.785 4.411 -0.891 1.00 96.25 74 VAL A N 1
ATOM 569 C CA . VAL A 1 74 ? 15.030 3.812 -0.396 1.00 96.25 74 VAL A CA 1
ATOM 570 C C . VAL A 1 74 ? 15.252 2.447 -1.040 1.00 96.25 74 VAL A C 1
ATOM 572 O O . VAL A 1 74 ? 16.336 2.166 -1.551 1.00 96.25 74 VAL A O 1
ATOM 575 N N . GLU A 1 75 ? 14.226 1.604 -1.059 1.00 95.75 75 GLU A N 1
ATOM 576 C CA . GLU A 1 75 ? 14.328 0.230 -1.537 1.00 95.75 75 GLU A CA 1
ATOM 577 C C . GLU A 1 75 ? 14.498 0.135 -3.049 1.00 95.75 75 GLU A C 1
ATOM 579 O O . GLU A 1 75 ? 15.243 -0.728 -3.509 1.00 95.75 75 GLU 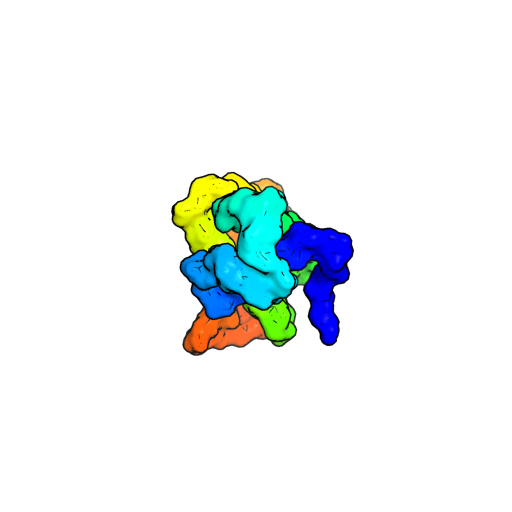A O 1
ATOM 584 N N . SER A 1 76 ? 13.898 1.039 -3.826 1.00 96.38 76 SER A N 1
ATOM 585 C CA . SER A 1 76 ? 14.055 1.077 -5.289 1.00 96.38 76 SER A CA 1
ATOM 586 C C . SER A 1 76 ? 15.493 1.342 -5.722 1.00 96.38 76 SER A C 1
ATOM 588 O O . SER A 1 76 ? 15.937 0.793 -6.724 1.00 96.38 76 SER A O 1
ATOM 590 N N . ARG A 1 77 ? 16.282 2.085 -4.938 1.00 95.31 77 ARG A N 1
ATOM 591 C CA . ARG A 1 77 ? 17.720 2.248 -5.214 1.00 95.31 77 ARG A CA 1
ATOM 592 C C . ARG A 1 77 ? 18.515 0.963 -5.037 1.00 95.31 77 ARG A C 1
ATOM 594 O O . ARG A 1 77 ? 19.530 0.779 -5.696 1.00 95.31 77 ARG A O 1
ATOM 601 N N . ARG A 1 78 ? 18.084 0.101 -4.116 1.00 94.56 78 ARG A N 1
ATOM 602 C CA . ARG A 1 78 ? 18.783 -1.148 -3.797 1.00 94.56 78 ARG A CA 1
ATOM 603 C C . ARG A 1 78 ? 18.298 -2.319 -4.644 1.00 94.56 78 ARG A C 1
ATOM 605 O O . ARG A 1 78 ? 19.088 -3.184 -4.996 1.00 94.56 78 ARG A O 1
ATOM 612 N N . ARG A 1 79 ? 16.993 -2.379 -4.906 1.00 94.81 79 ARG A N 1
ATOM 613 C CA . ARG A 1 79 ? 16.299 -3.525 -5.509 1.00 94.81 79 ARG A CA 1
ATOM 614 C C . ARG A 1 79 ? 15.705 -3.210 -6.881 1.00 94.81 79 ARG A C 1
ATOM 616 O O . ARG A 1 79 ? 15.150 -4.103 -7.508 1.00 94.81 79 ARG A O 1
ATOM 623 N N . GLY A 1 80 ? 15.776 -1.967 -7.348 1.00 95.94 80 GLY A N 1
ATOM 624 C CA . GLY A 1 80 ? 15.108 -1.554 -8.577 1.00 95.94 80 GLY A CA 1
ATOM 625 C C . GLY A 1 80 ? 13.591 -1.697 -8.472 1.00 95.94 80 GLY A C 1
ATOM 626 O O . GLY A 1 80 ? 12.991 -1.468 -7.418 1.00 95.94 80 GLY A O 1
ATOM 627 N N . ILE A 1 81 ? 12.967 -2.114 -9.572 1.00 96.50 81 ILE A N 1
ATOM 628 C CA . ILE A 1 81 ? 11.508 -2.140 -9.704 1.00 96.50 81 ILE A CA 1
ATOM 629 C C . ILE A 1 81 ? 10.809 -3.098 -8.731 1.00 96.50 81 ILE A C 1
ATOM 631 O O . ILE A 1 81 ? 9.669 -2.864 -8.344 1.00 96.50 81 ILE A O 1
ATOM 635 N N . VAL A 1 82 ? 11.482 -4.152 -8.259 1.00 96.50 82 VAL A N 1
ATOM 636 C CA . VAL A 1 82 ? 10.853 -5.107 -7.332 1.00 96.50 82 VAL A CA 1
ATOM 637 C C . VAL A 1 82 ? 10.702 -4.566 -5.909 1.00 96.50 82 VAL A C 1
ATOM 639 O O . VAL A 1 82 ? 10.097 -5.218 -5.065 1.00 96.50 82 VAL A O 1
ATOM 642 N N . ALA A 1 83 ? 11.209 -3.363 -5.622 1.00 96.44 83 ALA A N 1
ATOM 643 C CA . ALA A 1 83 ? 11.002 -2.683 -4.344 1.00 96.44 83 ALA A CA 1
ATOM 644 C C . ALA A 1 83 ? 9.527 -2.424 -4.006 1.00 96.44 83 ALA A C 1
ATOM 646 O O . ALA A 1 83 ? 9.196 -2.233 -2.841 1.00 96.44 83 ALA A O 1
ATOM 647 N N . PHE A 1 84 ? 8.652 -2.430 -5.010 1.00 96.88 84 PHE A N 1
ATOM 648 C CA . PHE A 1 84 ? 7.219 -2.219 -4.843 1.00 96.88 84 PHE A CA 1
ATOM 649 C C . PHE A 1 84 ? 6.467 -3.476 -4.378 1.00 96.88 84 PHE A C 1
ATOM 651 O O . PHE A 1 84 ? 5.291 -3.370 -4.027 1.00 96.88 84 PHE A O 1
ATOM 658 N N . LEU A 1 85 ? 7.127 -4.643 -4.371 1.00 97.00 85 LEU A N 1
ATOM 659 C CA . LEU A 1 85 ? 6.558 -5.917 -3.936 1.00 97.00 85 LEU A CA 1
ATOM 660 C C . LEU A 1 85 ? 7.148 -6.379 -2.582 1.00 97.00 85 LEU A C 1
ATOM 662 O O . LEU A 1 85 ? 8.351 -6.181 -2.331 1.00 97.00 85 LEU A O 1
ATOM 666 N N . PRO A 1 86 ? 6.331 -7.032 -1.725 1.00 95.75 86 PRO A N 1
ATOM 667 C CA . PRO A 1 86 ? 6.780 -7.677 -0.487 1.00 95.75 86 PRO A CA 1
ATOM 668 C C . PRO A 1 86 ? 7.832 -8.749 -0.759 1.00 95.75 86 PRO A C 1
ATOM 670 O O . PRO A 1 86 ? 7.745 -9.426 -1.770 1.00 95.75 86 PRO A O 1
ATOM 673 N N . ARG A 1 87 ? 8.789 -8.973 0.144 1.00 87.38 87 ARG A N 1
ATOM 674 C CA . ARG A 1 87 ? 9.875 -9.950 -0.039 1.00 87.38 87 ARG A CA 1
ATOM 675 C C . ARG A 1 87 ? 9.513 -11.386 0.287 1.00 87.38 87 ARG A C 1
ATOM 677 O O . ARG A 1 87 ? 10.081 -12.243 -0.365 1.00 87.38 87 ARG A O 1
ATOM 684 N N . GLN A 1 88 ? 8.698 -11.617 1.326 1.00 83.06 88 GLN A N 1
ATOM 685 C CA . GLN A 1 88 ? 8.205 -12.923 1.839 1.00 83.06 88 GLN A CA 1
ATOM 686 C C . GLN A 1 88 ? 7.781 -12.850 3.316 1.00 83.06 88 GLN A C 1
ATOM 688 O O . GLN A 1 88 ? 7.120 -13.758 3.813 1.00 83.06 88 GLN A O 1
ATOM 693 N N . ARG A 1 89 ? 8.143 -11.785 4.045 1.00 85.31 89 ARG A N 1
ATOM 694 C CA . ARG A 1 89 ? 7.741 -11.638 5.450 1.00 85.31 89 ARG A CA 1
ATOM 695 C C . ARG A 1 89 ? 6.250 -11.322 5.550 1.00 85.31 89 ARG A C 1
ATOM 697 O O . ARG A 1 89 ? 5.757 -10.451 4.838 1.00 85.31 89 ARG A O 1
ATOM 704 N N . GLU A 1 90 ? 5.568 -11.973 6.489 1.00 86.12 90 GLU A N 1
ATOM 705 C CA . GLU A 1 90 ? 4.140 -11.758 6.763 1.00 86.12 90 GLU A CA 1
ATOM 706 C C . GLU A 1 90 ? 3.810 -10.282 7.045 1.00 86.12 90 GLU A C 1
ATOM 708 O O . GLU A 1 90 ? 2.781 -9.775 6.605 1.00 86.12 90 GLU A O 1
ATOM 713 N N . GLU A 1 91 ? 4.725 -9.573 7.709 1.00 88.31 91 GLU A N 1
ATOM 714 C CA . GLU A 1 91 ? 4.632 -8.134 7.978 1.00 88.31 91 GLU A CA 1
ATOM 715 C C . GLU A 1 91 ? 4.529 -7.310 6.682 1.00 88.31 91 GLU A C 1
ATOM 717 O O . GLU A 1 91 ? 3.660 -6.450 6.568 1.00 88.31 91 GLU A O 1
ATOM 722 N N . GLU A 1 92 ? 5.342 -7.625 5.668 1.00 90.94 92 GLU A N 1
ATOM 723 C CA . GLU A 1 92 ? 5.354 -6.904 4.386 1.00 90.94 92 GLU A CA 1
ATOM 724 C C . GLU A 1 92 ? 4.080 -7.210 3.564 1.00 90.94 92 GLU A C 1
ATOM 726 O O . GLU A 1 92 ? 3.555 -6.352 2.853 1.00 90.94 92 GLU A O 1
ATOM 731 N N . LEU A 1 93 ? 3.524 -8.422 3.698 1.00 91.62 93 LEU A N 1
ATOM 732 C CA . LEU A 1 93 ? 2.214 -8.766 3.126 1.00 91.62 93 LEU A CA 1
ATOM 733 C C . LEU A 1 93 ? 1.073 -8.023 3.830 1.00 91.62 93 LEU A C 1
ATOM 735 O O . LEU A 1 93 ? 0.123 -7.585 3.180 1.00 91.62 93 LEU A O 1
ATOM 739 N N . LEU A 1 94 ? 1.150 -7.858 5.153 1.00 91.06 94 LEU A N 1
ATOM 740 C CA . LEU A 1 94 ? 0.182 -7.053 5.891 1.00 91.06 94 LEU A CA 1
ATOM 741 C C . LEU A 1 94 ? 0.240 -5.589 5.442 1.00 91.06 94 LEU A C 1
ATOM 743 O O . LEU A 1 94 ? -0.808 -4.998 5.200 1.00 91.06 94 LEU A O 1
ATOM 747 N N . GLU A 1 95 ? 1.429 -5.018 5.271 1.00 93.31 95 GLU A N 1
ATOM 748 C CA . GLU A 1 95 ? 1.606 -3.654 4.756 1.00 93.31 95 GLU A CA 1
ATOM 749 C C . GLU A 1 95 ? 1.035 -3.488 3.341 1.00 93.31 95 GLU A C 1
ATOM 751 O O . GLU A 1 95 ? 0.364 -2.490 3.062 1.00 93.31 95 GLU A O 1
ATOM 756 N N . ALA A 1 96 ? 1.213 -4.486 2.469 1.00 93.88 96 ALA A N 1
ATOM 757 C CA . ALA A 1 96 ? 0.577 -4.515 1.154 1.00 93.88 96 ALA A CA 1
ATOM 758 C C . ALA A 1 96 ? -0.958 -4.526 1.252 1.00 93.88 96 ALA A C 1
ATOM 760 O O . ALA A 1 96 ? -1.615 -3.707 0.606 1.00 93.88 96 ALA A O 1
ATOM 761 N N . ARG A 1 97 ? -1.543 -5.374 2.112 1.00 93.81 97 ARG A N 1
ATOM 762 C CA . ARG A 1 97 ? -2.998 -5.388 2.364 1.00 93.81 97 ARG A CA 1
ATOM 763 C C . ARG A 1 97 ? -3.506 -4.059 2.912 1.00 93.81 97 ARG A C 1
ATOM 765 O O . ARG A 1 97 ? -4.545 -3.573 2.476 1.00 93.81 97 ARG A O 1
ATOM 772 N N . VAL A 1 98 ? -2.770 -3.451 3.840 1.00 95.94 98 VAL A N 1
ATOM 773 C CA . VAL A 1 98 ? -3.091 -2.127 4.389 1.00 95.94 98 VAL A CA 1
ATOM 774 C C . VAL A 1 98 ? -3.083 -1.073 3.289 1.00 95.94 98 VAL A C 1
ATOM 776 O O . VAL A 1 98 ? -3.999 -0.254 3.225 1.00 95.94 98 VAL A O 1
ATOM 779 N N . TRP A 1 99 ? -2.082 -1.094 2.408 1.00 95.38 99 TRP A N 1
ATOM 780 C CA . TRP A 1 99 ? -2.029 -0.176 1.277 1.00 95.38 99 TRP A CA 1
ATOM 781 C C . TRP A 1 99 ? -3.227 -0.355 0.342 1.00 95.38 99 TRP A C 1
ATOM 783 O O . TRP A 1 99 ? -3.908 0.623 0.044 1.00 95.38 99 TRP A O 1
ATOM 793 N N . LEU A 1 100 ? -3.555 -1.592 -0.042 1.00 93.69 100 LEU A N 1
ATOM 794 C CA . LEU A 1 100 ? -4.744 -1.891 -0.847 1.00 93.69 100 LEU A CA 1
ATOM 795 C C . LEU A 1 100 ? -6.035 -1.414 -0.158 1.00 93.69 100 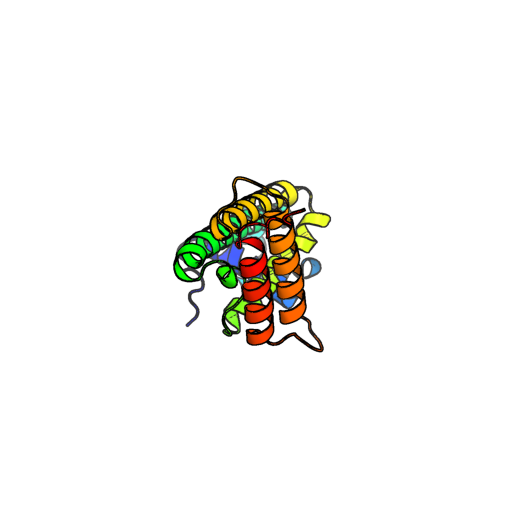LEU A C 1
ATOM 797 O O . LEU A 1 100 ? -6.883 -0.793 -0.795 1.00 93.69 100 LEU A O 1
ATOM 801 N N . ALA A 1 101 ? -6.160 -1.597 1.159 1.00 94.12 101 ALA A N 1
ATOM 802 C CA . ALA A 1 101 ? -7.302 -1.093 1.919 1.00 94.12 101 ALA A CA 1
ATOM 803 C C . ALA A 1 101 ? -7.393 0.444 1.888 1.00 94.12 101 ALA A C 1
ATOM 805 O O . ALA A 1 101 ? -8.488 0.991 1.745 1.00 94.12 101 ALA A O 1
ATOM 806 N N . TRP A 1 102 ? -6.267 1.161 1.965 1.00 95.38 102 TRP A N 1
ATOM 807 C CA . TRP A 1 102 ? -6.243 2.618 1.786 1.00 95.38 102 TRP A CA 1
ATOM 808 C C . TRP A 1 102 ? -6.706 3.044 0.391 1.00 95.38 102 TRP A C 1
ATOM 810 O O . TRP A 1 102 ? -7.406 4.054 0.269 1.00 95.38 102 TRP A O 1
ATOM 820 N N . GLN A 1 103 ? -6.390 2.267 -0.647 1.00 91.12 103 GLN A N 1
ATOM 821 C CA . GLN A 1 103 ? -6.878 2.528 -2.003 1.00 91.12 103 GLN A CA 1
ATOM 822 C C . GLN A 1 103 ? -8.406 2.400 -2.112 1.00 91.12 103 GLN A C 1
ATOM 824 O O . GLN A 1 103 ? -9.025 3.166 -2.851 1.00 91.12 103 GLN A O 1
ATOM 829 N N . GLU A 1 104 ? -9.037 1.539 -1.314 1.00 89.25 104 GLU A N 1
ATOM 830 C CA . GLU A 1 104 ? -10.500 1.493 -1.214 1.00 89.25 104 GLU A CA 1
ATOM 831 C C . GLU A 1 104 ? -11.066 2.673 -0.409 1.00 89.25 104 GLU A C 1
ATOM 833 O O . GLU A 1 104 ? -12.030 3.312 -0.839 1.00 89.25 104 GLU A O 1
ATOM 838 N N . VAL A 1 105 ? -10.423 3.062 0.703 1.00 87.56 105 VAL A N 1
ATOM 839 C CA . VAL A 1 105 ? -10.815 4.261 1.478 1.00 87.56 105 VAL A CA 1
ATOM 840 C C . VAL A 1 105 ? -10.815 5.516 0.602 1.00 87.56 105 VAL A C 1
ATOM 842 O O . VAL A 1 105 ? -11.747 6.321 0.680 1.00 87.56 105 VAL A O 1
ATOM 845 N N . HIS A 1 106 ? -9.804 5.662 -0.261 1.00 84.06 106 HIS A N 1
ATOM 846 C CA . HIS A 1 106 ? -9.659 6.769 -1.210 1.00 84.06 106 HIS A CA 1
ATOM 847 C C . HIS A 1 106 ? -10.918 7.008 -2.061 1.00 84.06 106 HIS A C 1
ATOM 849 O O . HIS A 1 106 ? -11.232 8.153 -2.413 1.00 84.06 106 HIS A O 1
ATOM 855 N N . ARG A 1 107 ? -11.648 5.936 -2.402 1.00 80.81 107 ARG A N 1
ATOM 856 C CA . ARG A 1 107 ? -12.872 6.013 -3.209 1.00 80.81 107 ARG A CA 1
ATOM 857 C C . ARG A 1 107 ? -14.011 6.652 -2.421 1.00 80.81 107 ARG A C 1
ATOM 859 O O . ARG A 1 107 ? -14.714 7.509 -2.956 1.00 80.81 107 ARG A O 1
ATOM 866 N N . SER A 1 108 ? -14.163 6.270 -1.155 1.00 81.19 108 SER A N 1
ATOM 867 C CA . SER A 1 108 ? -15.303 6.645 -0.311 1.00 81.19 108 SER A CA 1
ATOM 868 C C . SER A 1 108 ? -15.101 7.898 0.548 1.00 81.19 108 SER A C 1
ATOM 870 O O . SER A 1 108 ? -16.090 8.502 0.950 1.00 81.19 108 SER A O 1
ATOM 872 N N . ASP A 1 109 ? -13.859 8.313 0.831 1.00 83.31 109 ASP A N 1
ATOM 873 C CA . ASP A 1 109 ? -13.561 9.441 1.728 1.00 83.31 109 ASP A CA 1
ATOM 874 C C . ASP A 1 109 ? -12.828 10.591 1.000 1.00 83.31 109 ASP A C 1
ATOM 876 O O . ASP A 1 109 ? -11.621 10.508 0.737 1.00 83.31 109 ASP A O 1
ATOM 880 N N . PRO A 1 110 ? -13.513 11.716 0.706 1.00 84.56 110 PRO A N 1
ATOM 881 C CA . PRO A 1 110 ? -12.890 12.894 0.101 1.00 84.56 110 PRO A CA 1
ATOM 882 C C . PRO A 1 110 ? -11.702 13.449 0.899 1.00 84.56 110 PRO A C 1
ATOM 884 O O . PRO A 1 110 ? -10.792 14.035 0.309 1.00 84.56 110 PRO A O 1
ATOM 887 N N . GLY A 1 111 ? -11.691 13.260 2.223 1.00 85.75 111 GLY A N 1
ATOM 888 C CA . GLY A 1 111 ? -10.668 13.780 3.123 1.00 85.75 111 GLY A CA 1
ATOM 889 C C . GLY A 1 111 ? -9.292 13.143 2.931 1.00 85.75 111 GLY A C 1
ATOM 890 O O . GLY A 1 111 ? -8.280 13.806 3.161 1.00 85.75 111 GLY A O 1
ATOM 891 N N . THR A 1 112 ? -9.235 11.891 2.474 1.00 90.38 112 THR A N 1
ATOM 892 C CA . THR A 1 112 ? -7.980 11.158 2.215 1.00 90.38 112 THR A CA 1
ATOM 893 C C . THR A 1 112 ? -7.578 11.188 0.741 1.00 90.38 112 THR A C 1
ATOM 895 O O . THR A 1 112 ? -6.415 10.944 0.403 1.00 90.38 112 THR A O 1
ATOM 898 N N . ARG A 1 113 ? -8.512 11.560 -0.148 1.00 89.75 113 ARG A N 1
ATOM 899 C CA . ARG A 1 113 ? -8.347 11.494 -1.603 1.00 89.75 113 ARG A CA 1
ATOM 900 C C . ARG A 1 113 ? -7.076 12.175 -2.098 1.00 89.75 113 ARG A C 1
ATOM 902 O O . ARG A 1 113 ? -6.276 11.565 -2.802 1.00 89.75 113 ARG A O 1
ATOM 909 N N . ARG A 1 114 ? -6.868 13.438 -1.714 1.00 90.25 114 ARG A N 1
ATOM 910 C CA . ARG A 1 114 ? -5.722 14.236 -2.181 1.00 90.25 114 ARG A CA 1
ATOM 911 C C . ARG A 1 114 ? -4.386 13.593 -1.805 1.00 90.25 114 ARG A C 1
ATOM 913 O O . ARG A 1 114 ? -3.515 13.483 -2.661 1.00 90.25 114 ARG A O 1
ATOM 920 N N . VAL A 1 115 ? -4.260 13.163 -0.551 1.00 92.75 115 VAL A N 1
ATOM 921 C CA . VAL A 1 115 ? -3.032 12.583 0.010 1.00 92.75 115 VAL A CA 1
ATOM 922 C C . VAL A 1 115 ? -2.668 11.285 -0.707 1.00 92.75 115 VAL A C 1
ATOM 924 O O . VAL A 1 115 ? -1.542 11.131 -1.169 1.00 92.75 115 VAL A O 1
ATOM 927 N N . LEU A 1 116 ? -3.632 10.378 -0.863 1.00 93.94 116 LEU A N 1
ATOM 928 C CA . LEU A 1 116 ? -3.388 9.084 -1.500 1.00 93.94 116 LEU A CA 1
ATOM 929 C C . LEU A 1 116 ? -3.148 9.229 -3.013 1.00 93.94 116 LEU A C 1
ATOM 931 O O . LEU A 1 116 ? -2.262 8.577 -3.558 1.00 93.94 116 LEU A O 1
ATOM 935 N N . ALA A 1 117 ? -3.846 10.147 -3.696 1.00 92.62 117 ALA A N 1
ATOM 936 C CA . ALA A 1 117 ? -3.562 10.446 -5.104 1.00 92.62 117 ALA A CA 1
ATOM 937 C C . ALA A 1 117 ? -2.146 11.005 -5.310 1.00 92.62 117 ALA A C 1
ATOM 939 O O . ALA A 1 117 ? -1.509 10.730 -6.325 1.00 92.62 117 ALA A O 1
ATOM 940 N N . GLU A 1 118 ? -1.657 11.815 -4.372 1.00 93.44 118 GLU A N 1
ATOM 941 C CA . GLU A 1 118 ? -0.303 12.358 -4.415 1.00 93.44 118 GLU A CA 1
ATOM 942 C C . GLU A 1 118 ? 0.752 11.276 -4.201 1.00 93.44 118 GLU A C 1
ATOM 944 O O . GLU A 1 118 ? 1.678 11.183 -5.004 1.00 93.44 118 GLU A O 1
ATOM 949 N N . ALA A 1 119 ? 0.557 10.401 -3.213 1.00 94.12 119 ALA A N 1
ATOM 950 C CA . ALA A 1 119 ? 1.416 9.240 -2.994 1.00 94.12 119 ALA A CA 1
ATOM 951 C C . ALA A 1 119 ? 1.507 8.358 -4.249 1.00 94.12 119 ALA A C 1
ATOM 953 O O . ALA A 1 119 ? 2.597 8.038 -4.710 1.00 94.12 119 ALA A O 1
ATOM 954 N N . ARG A 1 120 ? 0.366 8.075 -4.888 1.00 92.75 120 ARG A N 1
ATOM 955 C CA . ARG A 1 120 ? 0.291 7.310 -6.1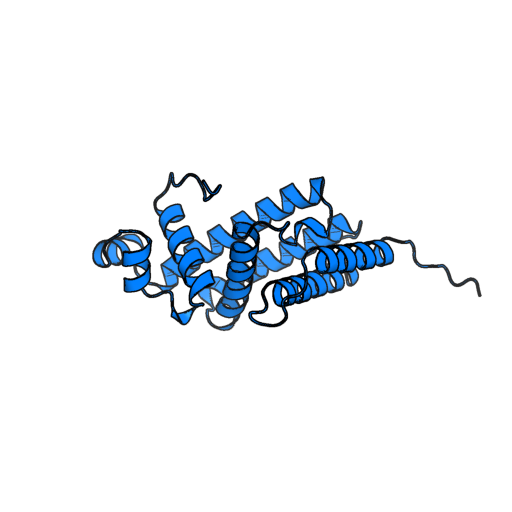42 1.00 92.75 120 ARG A CA 1
ATOM 956 C C . ARG A 1 120 ? 1.038 7.967 -7.301 1.00 92.75 120 ARG A C 1
ATOM 958 O O . ARG A 1 120 ? 1.652 7.272 -8.103 1.00 92.75 120 ARG A O 1
ATOM 965 N N . ARG A 1 121 ? 0.986 9.299 -7.421 1.00 93.81 121 ARG A N 1
ATOM 966 C CA . ARG A 1 121 ? 1.775 10.024 -8.433 1.00 93.81 121 ARG A CA 1
ATOM 967 C C . ARG A 1 121 ? 3.271 9.888 -8.166 1.00 93.81 121 ARG A C 1
ATOM 969 O O . ARG A 1 121 ? 4.024 9.659 -9.105 1.00 93.81 121 ARG A O 1
ATOM 976 N N . ARG A 1 122 ? 3.689 9.991 -6.903 1.00 94.31 122 ARG A N 1
ATOM 977 C CA . ARG A 1 122 ? 5.098 9.849 -6.516 1.00 94.31 122 ARG A CA 1
ATOM 978 C C . ARG A 1 122 ? 5.620 8.434 -6.729 1.00 94.31 122 ARG A C 1
ATOM 980 O O . ARG A 1 122 ? 6.717 8.283 -7.251 1.00 94.31 122 ARG A O 1
ATOM 987 N N . GLU A 1 123 ? 4.823 7.412 -6.427 1.00 95.12 123 GLU A N 1
ATOM 988 C CA . GLU A 1 123 ? 5.152 6.025 -6.773 1.00 95.12 123 GLU A CA 1
ATOM 989 C C . GLU A 1 123 ? 5.445 5.872 -8.270 1.00 95.12 123 GLU A C 1
ATOM 991 O O . GLU A 1 123 ? 6.468 5.295 -8.626 1.00 95.12 123 GLU A O 1
ATOM 996 N N . ARG A 1 124 ? 4.616 6.453 -9.150 1.00 95.75 124 ARG A N 1
ATOM 997 C CA . ARG A 1 124 ? 4.866 6.419 -10.602 1.00 95.75 124 ARG A CA 1
ATOM 998 C C . ARG A 1 124 ? 6.127 7.154 -11.016 1.00 95.75 124 ARG A C 1
ATOM 1000 O O . ARG A 1 124 ? 6.827 6.683 -11.903 1.00 95.75 124 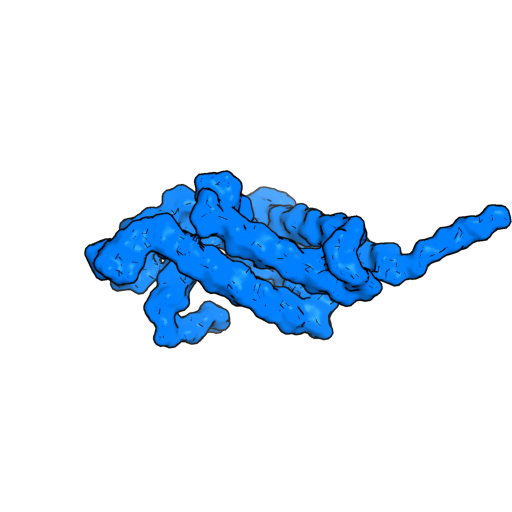ARG A O 1
ATOM 1007 N N . THR A 1 125 ? 6.454 8.265 -10.361 1.00 95.56 125 THR A N 1
ATOM 1008 C CA . THR A 1 125 ? 7.747 8.928 -10.570 1.00 95.56 125 THR A CA 1
ATOM 1009 C C . THR A 1 125 ? 8.908 7.998 -10.219 1.00 95.56 125 THR A C 1
ATOM 1011 O O . THR A 1 125 ? 9.874 7.930 -10.972 1.00 95.56 125 THR A O 1
ATOM 1014 N N . VAL A 1 126 ? 8.812 7.236 -9.126 1.00 96.19 126 VAL A N 1
ATOM 1015 C CA . VAL A 1 126 ? 9.845 6.250 -8.773 1.00 96.19 126 VAL A CA 1
ATOM 1016 C C . VAL A 1 126 ? 9.897 5.101 -9.784 1.00 96.19 126 VAL A C 1
ATOM 1018 O O . VAL A 1 126 ? 10.989 4.708 -10.182 1.00 96.19 126 VAL A O 1
ATOM 1021 N N . VAL A 1 127 ? 8.749 4.610 -10.266 1.00 97.12 127 VAL A N 1
ATOM 1022 C CA . VAL A 1 127 ? 8.703 3.612 -11.350 1.00 97.12 127 VAL A CA 1
ATOM 1023 C C . VAL A 1 127 ? 9.413 4.134 -12.600 1.00 97.12 127 VAL A C 1
ATOM 1025 O O . VAL A 1 127 ? 10.260 3.436 -13.148 1.00 97.12 127 VAL A O 1
ATOM 1028 N N . ALA A 1 128 ? 9.124 5.364 -13.029 1.00 96.06 128 ALA A N 1
ATOM 1029 C CA . ALA A 1 128 ? 9.768 5.967 -14.193 1.00 96.06 128 ALA A CA 1
ATOM 1030 C C . ALA A 1 128 ? 11.292 6.039 -14.028 1.00 96.06 128 ALA A C 1
ATOM 1032 O O . ALA A 1 128 ? 12.021 5.633 -14.929 1.00 96.06 128 ALA A O 1
ATOM 1033 N N . ILE A 1 129 ? 11.770 6.443 -12.846 1.00 95.38 129 ILE A N 1
ATOM 1034 C CA . ILE A 1 129 ? 13.201 6.450 -12.513 1.00 95.38 129 ILE A CA 1
ATOM 1035 C C . ILE A 1 129 ? 13.801 5.042 -12.631 1.00 95.38 129 ILE A C 1
ATOM 1037 O O . ILE A 1 129 ? 14.863 4.887 -13.230 1.00 95.38 129 ILE A O 1
ATOM 1041 N N . CYS A 1 130 ? 13.126 4.008 -12.118 1.00 95.81 130 CYS A N 1
ATOM 1042 C CA . CYS A 1 130 ? 13.586 2.621 -12.249 1.00 95.81 130 CYS A CA 1
ATOM 1043 C C . CYS A 1 130 ? 13.662 2.139 -13.706 1.00 95.81 130 CYS A C 1
ATOM 1045 O O . CYS A 1 130 ? 14.489 1.285 -14.006 1.00 95.81 130 CYS A O 1
ATOM 1047 N N . LEU A 1 131 ? 12.818 2.674 -14.590 1.00 95.31 131 LEU A N 1
ATOM 1048 C CA . LEU A 1 131 ? 12.785 2.345 -16.018 1.00 95.31 131 LEU A CA 1
ATOM 1049 C C . LEU A 1 131 ? 13.701 3.243 -16.871 1.00 95.31 131 LEU A C 1
ATOM 1051 O O . LEU A 1 131 ? 13.714 3.108 -18.093 1.00 95.31 131 LEU A O 1
ATOM 1055 N N . GLY A 1 132 ? 14.413 4.203 -16.269 1.00 94.25 132 GLY A N 1
ATOM 1056 C CA . GLY A 1 132 ? 15.185 5.202 -17.015 1.00 94.25 132 GLY A CA 1
ATOM 1057 C C . GLY A 1 132 ? 14.313 6.128 -17.877 1.00 94.25 132 GLY A C 1
ATOM 1058 O O . GLY A 1 132 ? 14.749 6.585 -18.931 1.00 94.25 132 GLY A O 1
ATOM 1059 N N . ARG A 1 133 ? 13.067 6.377 -17.460 1.00 92.31 133 ARG A N 1
ATOM 1060 C CA . ARG A 1 133 ? 12.095 7.249 -18.134 1.00 92.31 133 ARG A CA 1
ATOM 1061 C C . ARG A 1 133 ? 11.892 8.546 -17.357 1.00 92.31 133 ARG A C 1
ATOM 1063 O O . ARG A 1 133 ? 12.092 8.611 -16.145 1.00 92.31 133 ARG A O 1
ATOM 1070 N N . GLU A 1 134 ? 11.437 9.576 -18.060 1.00 87.69 134 GLU A N 1
ATOM 1071 C CA . GLU A 1 134 ? 11.079 10.856 -17.454 1.00 87.69 134 GLU A CA 1
ATOM 1072 C C . GLU A 1 134 ? 9.588 10.919 -17.104 1.00 87.69 134 GLU A C 1
ATOM 1074 O O . GLU A 1 134 ? 8.722 10.520 -17.885 1.00 87.69 134 GLU A O 1
ATOM 1079 N N . GLY A 1 135 ? 9.287 11.489 -15.936 1.00 84.12 135 GLY A N 1
ATOM 1080 C CA . GLY A 1 135 ? 7.928 11.858 -15.546 1.00 84.12 135 GLY A CA 1
ATOM 1081 C C . GLY A 1 135 ? 6.935 10.692 -15.468 1.00 84.12 135 GLY A C 1
ATOM 1082 O O . GLY A 1 135 ? 7.278 9.568 -15.126 1.00 84.12 135 GLY A O 1
ATOM 1083 N N . ASP A 1 136 ? 5.661 10.986 -15.728 1.00 84.44 136 ASP A N 1
ATOM 1084 C CA . ASP A 1 136 ? 4.571 10.001 -15.750 1.00 84.44 136 ASP A CA 1
ATOM 1085 C C . ASP A 1 136 ? 4.422 9.454 -17.182 1.00 84.44 136 ASP A C 1
ATOM 1087 O O . ASP A 1 136 ? 3.500 9.833 -17.912 1.00 84.44 136 ASP A O 1
ATOM 1091 N N . SER A 1 137 ? 5.389 8.644 -17.625 1.00 91.94 137 SER A N 1
ATOM 1092 C CA . SER A 1 137 ? 5.402 8.044 -18.968 1.00 91.94 137 SER A CA 1
ATOM 1093 C C . SER A 1 137 ? 4.318 6.963 -19.123 1.00 91.94 137 SER A C 1
ATOM 1095 O O . SER A 1 137 ? 3.683 6.549 -18.149 1.00 91.94 137 SER A O 1
ATOM 1097 N N . HIS A 1 138 ? 4.047 6.514 -20.353 1.00 93.69 138 HIS A N 1
ATOM 1098 C CA . HIS A 1 138 ? 3.086 5.428 -20.578 1.00 93.69 138 HIS A CA 1
ATOM 1099 C C . HIS A 1 138 ? 3.559 4.124 -19.918 1.00 93.69 138 HIS A C 1
ATOM 1101 O O . HIS A 1 138 ? 2.805 3.500 -19.178 1.00 93.69 138 HIS A O 1
ATOM 1107 N N . GLU A 1 139 ? 4.835 3.792 -20.093 1.00 94.94 139 GLU A N 1
ATOM 1108 C CA . GLU A 1 139 ? 5.511 2.626 -19.523 1.00 94.94 139 GLU A CA 1
ATOM 1109 C C . GLU A 1 139 ? 5.494 2.666 -17.991 1.00 94.94 139 GLU A C 1
ATOM 1111 O O . GLU A 1 139 ? 5.237 1.655 -17.343 1.00 94.94 139 GLU A O 1
ATOM 1116 N N . ALA A 1 140 ? 5.700 3.845 -17.391 1.00 95.62 140 ALA A N 1
ATOM 1117 C CA . ALA A 1 140 ? 5.618 4.001 -15.943 1.00 95.62 140 ALA A CA 1
ATOM 1118 C C . ALA A 1 140 ? 4.201 3.736 -15.410 1.00 95.62 140 ALA A C 1
ATOM 1120 O O . ALA A 1 140 ? 4.045 3.096 -14.369 1.00 95.62 140 ALA A O 1
ATOM 1121 N N . ARG A 1 141 ? 3.157 4.181 -16.126 1.00 95.94 141 ARG A N 1
ATOM 1122 C CA . ARG A 1 141 ? 1.763 3.851 -15.782 1.00 95.94 141 ARG A CA 1
ATOM 1123 C C . ARG A 1 141 ? 1.473 2.369 -15.961 1.00 95.94 141 ARG A C 1
ATOM 1125 O O . ARG A 1 141 ? 0.791 1.796 -15.119 1.00 95.94 141 ARG A O 1
ATOM 1132 N N . GLU A 1 142 ? 1.991 1.766 -17.024 1.00 96.94 142 GLU A N 1
ATOM 1133 C CA . GLU A 1 142 ? 1.814 0.347 -17.316 1.00 96.94 142 GLU A CA 1
ATOM 1134 C C . GLU A 1 142 ? 2.417 -0.527 -16.210 1.00 96.94 142 GLU A C 1
ATOM 1136 O O . GLU A 1 142 ? 1.726 -1.355 -15.617 1.00 96.94 142 GLU A O 1
ATOM 1141 N N . VAL A 1 143 ? 3.682 -0.288 -15.859 1.00 97.81 143 VAL A N 1
ATOM 1142 C CA . VAL A 1 143 ? 4.366 -1.039 -14.800 1.00 97.81 143 VAL A CA 1
ATOM 1143 C C . VAL A 1 143 ? 3.734 -0.776 -13.438 1.00 97.81 143 VAL A C 1
ATOM 1145 O O . VAL A 1 143 ? 3.598 -1.698 -12.640 1.00 97.81 143 VAL A O 1
ATOM 1148 N N . HIS A 1 144 ? 3.297 0.453 -13.157 1.00 97.06 144 HIS A N 1
ATOM 1149 C CA . HIS A 1 144 ? 2.596 0.747 -11.905 1.00 97.06 144 HIS A CA 1
ATOM 1150 C C . HIS A 1 144 ? 1.241 0.036 -11.808 1.00 97.06 144 HIS A C 1
ATOM 1152 O O . HIS A 1 144 ? 0.903 -0.477 -10.745 1.00 97.06 144 HIS A O 1
ATOM 1158 N N . ALA A 1 145 ? 0.498 -0.070 -12.913 1.00 97.50 145 ALA A N 1
ATOM 1159 C CA . ALA A 1 145 ? -0.728 -0.863 -12.965 1.00 97.50 145 ALA A CA 1
ATOM 1160 C C . ALA A 1 145 ? -0.446 -2.362 -12.763 1.00 97.50 145 ALA A C 1
ATOM 1162 O O . ALA A 1 145 ? -1.185 -3.034 -12.043 1.00 97.50 145 ALA A O 1
ATOM 1163 N N . LEU A 1 146 ? 0.650 -2.879 -13.334 1.00 98.38 146 LEU A N 1
ATOM 1164 C CA . LEU A 1 146 ? 1.102 -4.247 -13.078 1.00 98.38 146 LEU A CA 1
ATOM 1165 C C . LEU A 1 146 ? 1.448 -4.456 -11.597 1.00 98.38 146 LEU A C 1
ATOM 1167 O O . LEU A 1 146 ? 1.035 -5.456 -11.021 1.00 98.38 146 LEU A O 1
ATOM 1171 N N . VAL A 1 147 ? 2.149 -3.511 -10.963 1.00 98.00 147 VAL A N 1
ATOM 1172 C CA . VAL A 1 147 ? 2.443 -3.553 -9.520 1.00 98.00 147 VAL A CA 1
ATOM 1173 C C . VAL A 1 147 ? 1.159 -3.680 -8.702 1.00 98.00 147 VAL A C 1
ATOM 1175 O O . VAL A 1 147 ? 1.104 -4.525 -7.815 1.00 98.00 147 VAL A O 1
ATOM 1178 N N . ASP A 1 148 ? 0.116 -2.904 -9.003 1.00 96.81 148 ASP A N 1
ATOM 1179 C CA . ASP A 1 148 ? -1.157 -3.009 -8.278 1.00 96.81 148 ASP A CA 1
ATOM 1180 C C . ASP A 1 148 ? -1.828 -4.365 -8.465 1.00 96.81 148 ASP A C 1
ATOM 1182 O O . ASP A 1 148 ? -2.295 -4.960 -7.494 1.00 96.81 148 ASP A O 1
ATOM 1186 N N . GLY A 1 149 ? -1.859 -4.860 -9.705 1.00 98.00 149 GLY A N 1
ATOM 1187 C CA . GLY A 1 149 ? -2.411 -6.174 -10.017 1.00 98.00 149 GLY A CA 1
ATOM 1188 C C . GLY A 1 149 ? -1.666 -7.288 -9.285 1.00 98.00 149 GLY A C 1
ATOM 1189 O O . GLY A 1 149 ? -2.292 -8.171 -8.705 1.00 98.00 149 GLY A O 1
ATOM 1190 N N . LEU A 1 150 ? -0.335 -7.210 -9.237 1.00 98.38 150 LEU A N 1
ATOM 1191 C CA . LEU A 1 150 ? 0.499 -8.163 -8.513 1.00 98.38 150 LEU A CA 1
ATOM 1192 C C . LEU A 1 150 ? 0.304 -8.056 -6.999 1.00 98.38 150 LEU A C 1
ATOM 1194 O O . LEU A 1 150 ? 0.174 -9.086 -6.350 1.00 98.38 150 LEU A O 1
ATOM 1198 N N . LEU A 1 151 ? 0.224 -6.847 -6.432 1.00 97.38 151 LEU A N 1
ATOM 1199 C CA . LEU A 1 151 ? -0.074 -6.653 -5.008 1.00 97.38 151 LEU A CA 1
ATOM 1200 C C . LEU A 1 151 ? -1.433 -7.251 -4.633 1.00 97.38 151 LEU A C 1
ATOM 1202 O O . LEU A 1 151 ? -1.539 -7.923 -3.608 1.00 97.38 151 LEU A O 1
ATOM 1206 N N . ALA A 1 152 ? -2.455 -7.039 -5.463 1.00 96.81 152 ALA A N 1
ATOM 1207 C CA . ALA A 1 152 ? -3.766 -7.642 -5.268 1.00 96.81 152 ALA A CA 1
ATOM 1208 C C . ALA A 1 152 ? -3.703 -9.176 -5.364 1.00 96.81 152 ALA A C 1
ATOM 1210 O O . ALA A 1 152 ? -4.247 -9.855 -4.499 1.00 96.81 152 ALA A O 1
ATOM 1211 N N . ALA A 1 153 ? -2.991 -9.718 -6.358 1.00 97.88 153 ALA A N 1
ATOM 1212 C CA . ALA A 1 153 ? -2.867 -11.159 -6.571 1.00 97.88 153 ALA A CA 1
ATOM 1213 C C . ALA A 1 153 ? -2.117 -11.876 -5.435 1.00 97.88 153 ALA A C 1
ATOM 1215 O O . ALA A 1 153 ? -2.551 -12.935 -4.993 1.00 97.88 153 ALA A O 1
ATOM 1216 N N . VAL A 1 154 ? -1.025 -11.303 -4.916 1.00 97.19 154 VAL A N 1
ATOM 1217 C CA . VAL A 1 154 ? -0.264 -11.903 -3.796 1.00 97.19 154 VAL A CA 1
ATOM 1218 C C . VAL A 1 154 ? -0.993 -11.767 -2.456 1.00 97.19 154 VAL A C 1
ATOM 1220 O O . VAL A 1 154 ? -0.688 -12.481 -1.505 1.00 97.19 154 VAL A O 1
ATOM 1223 N N . CYS A 1 155 ? -1.945 -10.834 -2.360 1.00 94.94 155 CYS A N 1
ATOM 1224 C CA . CYS A 1 155 ? -2.775 -10.620 -1.175 1.00 94.94 155 CYS A CA 1
ATOM 1225 C C . CYS A 1 155 ? -4.159 -11.274 -1.275 1.00 94.94 155 CYS A C 1
ATOM 1227 O O . CYS A 1 155 ? -4.977 -11.064 -0.374 1.00 94.94 155 CYS A O 1
ATOM 1229 N N . ALA A 1 156 ? -4.443 -12.011 -2.351 1.00 94.38 156 ALA A N 1
ATOM 1230 C CA . ALA A 1 156 ? -5.737 -12.645 -2.538 1.00 94.38 156 ALA A CA 1
ATOM 1231 C C . ALA A 1 156 ? -6.017 -13.640 -1.392 1.00 94.38 156 ALA A C 1
ATOM 1233 O O . ALA A 1 156 ? -5.101 -14.327 -0.937 1.00 94.38 156 ALA A O 1
ATOM 1234 N N . PRO A 1 157 ? -7.261 -13.709 -0.883 1.00 89.81 157 PRO A N 1
ATOM 1235 C CA . PRO A 1 157 ? -7.607 -14.624 0.206 1.00 89.81 157 PRO A CA 1
ATOM 1236 C C . PRO A 1 157 ? -7.574 -16.095 -0.231 1.00 89.81 157 PRO A C 1
ATOM 1238 O O . PRO A 1 157 ? -7.315 -16.972 0.589 1.00 89.81 157 PRO A O 1
ATOM 1241 N N . GLU A 1 158 ? -7.823 -16.346 -1.514 1.00 92.81 158 GLU A N 1
ATOM 1242 C CA . GLU A 1 158 ? -7.828 -17.655 -2.160 1.00 92.81 158 GLU A CA 1
ATOM 1243 C C . GLU A 1 158 ? -6.912 -17.583 -3.384 1.00 92.81 158 GLU A C 1
ATOM 1245 O O . GLU A 1 158 ? -6.814 -16.527 -4.014 1.00 92.81 158 GLU A O 1
ATOM 1250 N N . ASP A 1 159 ? -6.222 -18.684 -3.688 1.00 92.94 159 ASP A N 1
ATOM 1251 C CA . ASP A 1 159 ? -5.320 -18.811 -4.841 1.00 92.94 159 ASP A CA 1
ATOM 1252 C C . ASP A 1 159 ? -4.300 -17.662 -4.975 1.00 92.94 159 ASP A C 1
ATOM 1254 O O . ASP A 1 159 ? -4.022 -17.164 -6.069 1.00 92.94 159 ASP A O 1
ATOM 1258 N N . ALA A 1 160 ? -3.733 -17.233 -3.841 1.00 95.62 160 ALA A N 1
ATOM 1259 C CA . ALA A 1 160 ? -2.731 -16.175 -3.806 1.00 95.62 160 ALA A CA 1
ATOM 1260 C C . ALA A 1 160 ? -1.535 -16.505 -4.709 1.00 95.62 160 ALA A C 1
ATOM 1262 O O . ALA A 1 160 ? -0.946 -17.587 -4.624 1.00 95.62 160 ALA A O 1
ATOM 1263 N N . LEU A 1 161 ? -1.144 -15.538 -5.541 1.00 97.00 161 LEU A N 1
ATOM 1264 C CA . LEU A 1 161 ? 0.033 -15.667 -6.393 1.00 97.00 161 LEU A CA 1
ATOM 1265 C C . LEU A 1 161 ? 1.294 -15.755 -5.528 1.00 97.00 161 LEU A C 1
ATOM 1267 O O . LEU A 1 161 ? 1.490 -14.945 -4.619 1.00 97.00 161 LEU A O 1
ATOM 1271 N N . ASP A 1 162 ? 2.184 -16.697 -5.838 1.00 95.75 162 ASP A N 1
ATOM 1272 C CA . ASP A 1 162 ? 3.454 -16.795 -5.130 1.00 95.75 162 ASP A CA 1
ATOM 1273 C C . ASP A 1 162 ? 4.335 -15.562 -5.398 1.00 95.75 162 ASP A C 1
ATOM 1275 O O . ASP A 1 162 ? 4.400 -15.023 -6.511 1.00 95.75 162 ASP A O 1
ATOM 1279 N N . LEU A 1 163 ? 5.024 -15.094 -4.354 1.00 95.94 163 LEU A N 1
ATOM 1280 C CA . LEU A 1 163 ? 5.815 -13.868 -4.436 1.00 95.94 163 LEU A CA 1
ATOM 1281 C C . LEU A 1 163 ? 6.948 -13.982 -5.454 1.00 95.94 163 LEU A C 1
ATOM 1283 O O . LEU A 1 163 ? 7.237 -12.998 -6.130 1.00 95.94 163 LEU A O 1
ATOM 1287 N N . ASP A 1 164 ? 7.569 -15.148 -5.613 1.00 96.19 164 ASP A N 1
ATOM 1288 C CA . ASP A 1 164 ? 8.672 -15.317 -6.559 1.00 96.19 164 ASP A CA 1
ATOM 1289 C C . ASP A 1 164 ? 8.184 -15.149 -8.004 1.00 96.19 164 ASP A C 1
ATOM 1291 O O . ASP A 1 164 ? 8.834 -14.476 -8.807 1.00 96.19 164 ASP A O 1
ATOM 1295 N N . THR A 1 165 ? 7.007 -15.684 -8.337 1.00 97.69 165 THR A N 1
ATOM 1296 C CA . THR A 1 165 ? 6.340 -15.458 -9.622 1.00 97.69 165 THR A CA 1
ATOM 1297 C C . THR A 1 165 ? 5.995 -13.989 -9.805 1.00 97.69 165 THR A C 1
ATOM 1299 O O . THR A 1 165 ? 6.308 -13.436 -10.859 1.00 97.69 165 THR A O 1
ATOM 1302 N N . ALA A 1 166 ? 5.439 -13.320 -8.792 1.00 98.06 166 ALA A N 1
ATOM 1303 C CA . ALA A 1 166 ? 5.150 -11.890 -8.879 1.00 98.06 166 ALA A CA 1
ATOM 1304 C C . ALA A 1 166 ? 6.417 -11.055 -9.159 1.00 98.06 166 ALA A C 1
ATOM 1306 O O . ALA A 1 166 ? 6.421 -10.202 -10.050 1.00 98.06 166 ALA A O 1
ATOM 1307 N N . HIS A 1 167 ? 7.527 -11.344 -8.469 1.00 97.62 167 HIS A N 1
ATOM 1308 C CA . HIS A 1 167 ? 8.813 -10.686 -8.717 1.00 97.62 167 HIS A CA 1
ATOM 1309 C C . HIS A 1 167 ? 9.349 -10.968 -10.124 1.00 97.62 167 HIS A C 1
ATOM 1311 O O . HIS A 1 167 ? 9.845 -10.044 -10.775 1.00 97.62 167 HIS A O 1
ATOM 1317 N N . ARG A 1 168 ? 9.248 -12.214 -10.610 1.00 97.75 168 ARG A N 1
ATOM 1318 C CA . ARG A 1 168 ? 9.678 -12.588 -11.968 1.00 97.75 168 ARG A CA 1
ATOM 1319 C C . ARG A 1 168 ? 8.872 -11.858 -13.036 1.00 97.75 168 ARG A C 1
ATOM 1321 O O . ARG A 1 168 ? 9.474 -11.299 -13.949 1.00 97.75 168 ARG A O 1
ATOM 1328 N N . LEU A 1 169 ? 7.545 -11.817 -12.902 1.00 98.38 169 LEU A N 1
ATOM 1329 C CA . LEU A 1 169 ? 6.657 -11.116 -13.834 1.00 98.38 169 LEU A CA 1
ATOM 1330 C C . LEU A 1 169 ? 6.998 -9.625 -13.907 1.00 98.38 169 LEU A C 1
ATOM 1332 O O . LEU A 1 169 ? 7.181 -9.086 -14.999 1.00 98.38 169 LEU A O 1
ATOM 1336 N N . LEU A 1 170 ? 7.156 -8.972 -12.752 1.00 98.25 170 LEU A N 1
ATOM 1337 C CA . LEU A 1 170 ? 7.504 -7.553 -12.698 1.00 98.25 170 LEU A CA 1
ATOM 1338 C C . LEU A 1 170 ? 8.892 -7.273 -13.290 1.00 98.25 170 LEU A C 1
ATOM 1340 O O . LEU A 1 170 ? 9.055 -6.329 -14.061 1.00 98.25 170 LEU A O 1
ATOM 1344 N N . THR A 1 171 ? 9.884 -8.101 -12.955 1.00 97.44 171 THR A N 1
ATOM 1345 C CA . THR A 1 171 ? 11.257 -7.951 -13.461 1.00 97.44 171 THR A CA 1
ATOM 1346 C C . THR A 1 171 ? 11.314 -8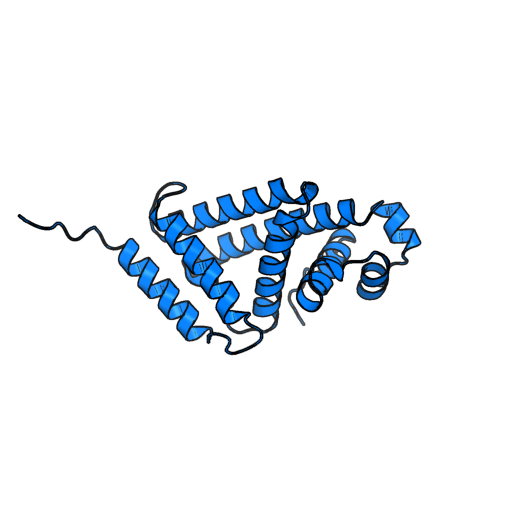.144 -14.973 1.00 97.44 171 THR A C 1
ATOM 1348 O O . THR A 1 171 ? 11.907 -7.316 -15.661 1.00 97.44 171 THR A O 1
ATOM 1351 N N . SER A 1 172 ? 10.668 -9.193 -15.493 1.00 97.12 172 SER A N 1
ATOM 1352 C CA . SER A 1 172 ? 10.607 -9.460 -16.934 1.00 97.12 172 SER A CA 1
ATOM 1353 C C . SER A 1 172 ? 9.991 -8.279 -17.669 1.00 97.12 172 SER A C 1
ATOM 1355 O O . SER A 1 172 ? 10.577 -7.771 -18.620 1.00 97.12 172 SER A O 1
ATOM 1357 N N . ARG A 1 173 ? 8.847 -7.777 -17.184 1.00 97.00 173 ARG A N 1
ATOM 1358 C CA . ARG A 1 173 ? 8.162 -6.686 -17.873 1.00 97.00 173 ARG A CA 1
ATOM 1359 C C . ARG A 1 173 ? 8.948 -5.378 -17.838 1.00 97.00 173 ARG A C 1
ATOM 1361 O O . ARG A 1 173 ? 8.989 -4.660 -18.834 1.00 97.00 173 ARG A O 1
ATOM 1368 N N . ALA A 1 174 ? 9.590 -5.068 -16.715 1.00 95.38 174 ALA A N 1
ATOM 1369 C CA . ALA A 1 174 ? 10.444 -3.890 -16.619 1.00 95.38 174 ALA A CA 1
ATOM 1370 C C . ALA A 1 174 ? 11.662 -3.982 -17.554 1.00 95.38 174 ALA A C 1
ATOM 1372 O O . ALA A 1 174 ? 12.041 -2.975 -18.152 1.00 95.38 174 ALA A O 1
ATOM 1373 N N . ALA A 1 175 ? 12.250 -5.172 -17.720 1.00 94.94 175 ALA A N 1
ATOM 1374 C CA . ALA A 1 175 ? 13.366 -5.382 -18.639 1.00 94.94 175 ALA A CA 1
ATOM 1375 C C . ALA A 1 175 ? 12.960 -5.121 -20.100 1.00 94.94 175 ALA A C 1
ATOM 1377 O O . ALA A 1 175 ? 13.658 -4.380 -20.793 1.00 94.94 175 ALA A O 1
ATOM 1378 N N . ASP A 1 176 ? 11.797 -5.625 -20.530 1.00 94.31 176 ASP A N 1
ATOM 1379 C CA . ASP A 1 176 ? 11.267 -5.399 -21.884 1.00 94.31 176 ASP A CA 1
ATOM 1380 C C . ASP A 1 176 ? 11.071 -3.908 -22.193 1.00 94.31 176 ASP A C 1
ATOM 1382 O O . ASP A 1 176 ? 11.326 -3.452 -23.304 1.00 94.31 176 ASP A O 1
ATOM 1386 N N . LEU A 1 177 ? 10.627 -3.135 -21.198 1.00 91.12 177 LEU A N 1
ATOM 1387 C CA . LEU A 1 177 ? 10.350 -1.702 -21.335 1.00 91.12 177 LEU A CA 1
ATOM 1388 C C . LEU A 1 177 ? 11.598 -0.817 -21.203 1.00 91.12 177 LEU A C 1
ATOM 1390 O O . LEU A 1 177 ? 11.563 0.359 -21.579 1.00 91.12 177 LEU A O 1
ATOM 1394 N N . THR A 1 178 ? 12.690 -1.361 -20.664 1.00 88.19 178 THR A N 1
ATOM 1395 C CA . THR A 1 178 ? 13.986 -0.669 -20.564 1.00 88.19 178 THR A CA 1
ATOM 1396 C C . THR A 1 178 ? 14.855 -0.930 -21.798 1.00 88.19 178 THR A C 1
ATOM 1398 O O . THR A 1 178 ? 15.725 -0.119 -22.120 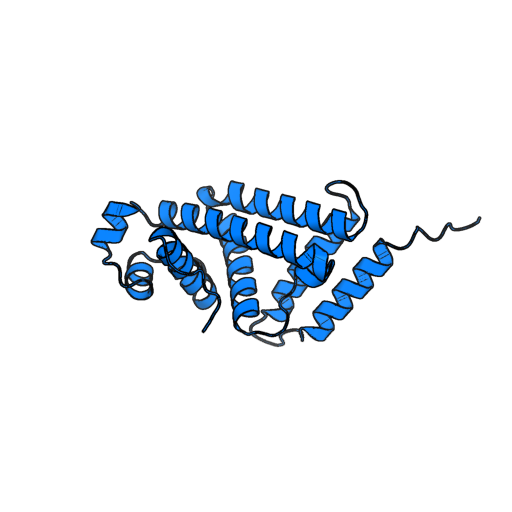1.00 88.19 178 THR A O 1
ATOM 1401 N N . ALA A 1 179 ? 14.613 -2.026 -22.525 1.00 78.56 179 ALA A N 1
ATOM 1402 C CA . ALA A 1 179 ? 15.280 -2.287 -23.793 1.00 78.56 179 ALA A CA 1
ATOM 1403 C C . ALA A 1 179 ? 14.982 -1.159 -24.808 1.00 78.56 179 ALA A C 1
ATOM 1405 O O . ALA A 1 179 ? 13.850 -0.665 -24.874 1.00 78.56 179 ALA A O 1
ATOM 1406 N N . PRO A 1 180 ? 15.974 -0.715 -25.605 1.00 64.00 180 PRO A N 1
ATOM 1407 C CA . PRO A 1 180 ? 15.709 0.220 -26.691 1.00 64.00 180 PRO A CA 1
ATOM 1408 C C . PRO A 1 180 ? 14.687 -0.405 -27.654 1.00 64.00 180 PRO A C 1
ATOM 1410 O O . PRO A 1 180 ? 14.731 -1.620 -27.868 1.00 64.00 180 PRO A O 1
ATOM 1413 N N . PRO A 1 181 ? 13.769 0.388 -28.239 1.00 58.62 181 PRO A N 1
ATOM 1414 C CA . PRO A 1 181 ? 12.821 -0.142 -29.207 1.00 58.62 181 PRO A CA 1
ATOM 1415 C C . PRO A 1 181 ? 13.606 -0.843 -30.315 1.00 58.62 181 PRO A C 1
ATOM 1417 O O . PRO A 1 181 ? 14.538 -0.263 -30.876 1.00 58.62 181 PRO A O 1
ATOM 1420 N N . VAL A 1 182 ? 13.260 -2.103 -30.597 1.00 57.19 182 VAL A N 1
ATOM 1421 C CA . VAL A 1 182 ? 13.844 -2.844 -31.716 1.00 57.19 182 VAL A CA 1
ATOM 1422 C C . VAL A 1 182 ? 13.487 -2.060 -32.970 1.00 57.19 182 VAL A C 1
ATOM 1424 O O . VAL A 1 182 ? 12.337 -2.072 -33.411 1.00 57.19 182 VAL A O 1
ATOM 1427 N N . SER A 1 183 ? 14.462 -1.311 -33.486 1.00 52.00 183 SER A N 1
ATOM 1428 C CA . SER A 1 183 ? 14.312 -0.535 -34.707 1.00 52.00 183 SER A CA 1
ATOM 1429 C C . SER A 1 183 ? 13.961 -1.528 -35.804 1.00 52.00 183 SER A C 1
ATOM 1431 O O . SER A 1 183 ? 14.790 -2.349 -36.198 1.00 52.00 183 SER A O 1
ATOM 1433 N N . SER A 1 184 ? 12.697 -1.529 -36.219 1.00 46.31 184 SER A N 1
ATOM 1434 C CA . SER A 1 184 ? 12.234 -2.333 -37.339 1.00 46.31 184 SER A CA 1
ATOM 1435 C C . SER A 1 184 ? 12.861 -1.696 -38.573 1.00 46.31 184 SER A C 1
ATOM 1437 O O . SER A 1 184 ? 12.351 -0.706 -39.093 1.00 46.31 184 SER A O 1
ATOM 1439 N N . ALA A 1 185 ? 14.040 -2.183 -38.960 1.00 47.66 185 ALA A N 1
ATOM 1440 C CA . ALA A 1 185 ? 14.641 -1.839 -40.235 1.00 47.66 185 ALA A CA 1
ATOM 1441 C C . ALA A 1 185 ? 13.649 -2.262 -41.326 1.00 47.66 185 ALA A C 1
ATOM 1443 O O . ALA A 1 185 ? 13.257 -3.431 -41.379 1.00 47.66 185 ALA A O 1
ATOM 1444 N N . GLY A 1 186 ? 13.176 -1.269 -42.082 1.00 49.19 186 GLY A N 1
ATOM 1445 C CA . GLY A 1 186 ? 12.327 -1.462 -43.256 1.00 49.19 186 GLY A CA 1
ATOM 1446 C C . GLY A 1 186 ? 13.067 -2.086 -44.427 1.00 49.19 186 GLY A C 1
ATOM 1447 O O . GLY A 1 186 ? 14.317 -2.167 -44.376 1.00 49.19 186 GLY A O 1
#

pLDDT: mean 89.54, std 13.1, range [27.83, 98.38]

Radius of gyration: 18.29 Å; chains: 1; bounding box: 34×34×69 Å